Protein AF-A0A7S0LPJ8-F1 (afdb_monomer_lite)

Organism: NCBI:txid221442

Foldseek 3Di:
DDDDDDDDDDDDDDDDDDDDDDDDDDDDDDDDDDDPDDDPPDPPPDPDDPDDDEEQFLLCCCVPVVPQDFDFGFHQAPNDTDTFTWQHDGSDTWGKDKFAQWDKDFFLPDDTPFPPLKDFAFAADQSSLVSVCVVVPQQSLWGQKFFQAAWQQCWQPFWCWCVTPRNVNGMWGCLVVNVGDRDGGHAFQGGDNDPVGRAGGRTTWGFAPPHGADLGGGDIYRNYSPDIDRIGMMTSNHDDDDDDDDDDDDDDDDDDDDPDDDDDDDDDDDDDDDDDDDDDDDDDDDDDDDDDPQADPLQPQPQFQVSADLDGQKTKHFQCQNQQQFLQSRLVVVQFGWPFWAAARNSDSHGPGTDDRNHGDPDRIIMTHTGHDD

Sequence (374 aa):
EQLFSEDALYAPPSPPPAPAVPPPPAPPTMPAPPPPLAPPPRPPAAPPPPFAPHRASCTEWCLRDGVCSDSTLPVLIEGSVREALCVFDGWRGVDTVLVVEGATTYHHNDLNSCPPGTDIYVPRSQALLEATLMHYGAVATFVGIHGVGSGCGGCTQQAMNSESPEQSAQWTSVGPKTNQPAKPWFMRAVPYNQPSGNYEAGCWLSGNWGGEPDVYGLRFDDNECTRGFSSYVCSSNRWDPAPPSPPPPPPPPPLPPPPSPPPLSPPPPSPPPPPPPPPAPPLRPPSLPPSFPVVCDESQWPDKDHGLVCGECKVLVNRFDSKYRSCSGYCQVVGRSCTGAWEERGDTCSIAYEMGCEQTLSSSDAICECALPE

Secondary structure (DSSP, 8-state):
-----------PPPPPPPPPPPPPPPPP-PPPPPPPPPPPPPPPPPPPPSS-S-BSSHHHHHHHH---SSEEEEEEETTEEEEEEEEEETTEEEEEEEE-S---BSBTTS---PPTT-EE----SHHHHHHHHHHHGGGGG--SEEESSSS-TTGGGS-SBTTSHHHHHHEEESGGGGT--S---BSBSS--S---S-PPTTBPPBSBTTSS-BTTB-B-B--GGG--BS-EEEE----PPPPPPPPPPPPPPPPPPPPPPPPPPPPPPPPPPPPPPPPPPPPPPPPPPP-------GGG-SSEEEEEEEETTEEEEESIIIII-SHHHHHHHTT-EEEEEEEESSSSS-EEEEE-TT---SSSEEEEEEE---

Structure (mmCIF, N/CA/C/O backbone):
data_AF-A0A7S0LPJ8-F1
#
_entry.id   AF-A0A7S0LPJ8-F1
#
loop_
_atom_site.group_PDB
_atom_site.id
_atom_site.type_symbol
_atom_site.label_atom_id
_atom_site.label_alt_id
_atom_site.label_comp_id
_atom_site.label_asym_id
_atom_site.label_entity_id
_atom_site.label_seq_id
_atom_site.pdbx_PDB_ins_code
_atom_site.Cartn_x
_atom_site.Cartn_y
_atom_site.Cartn_z
_atom_site.occupancy
_atom_site.B_iso_or_equiv
_atom_site.auth_seq_id
_atom_site.auth_comp_id
_atom_site.auth_asym_id
_atom_site.auth_atom_id
_atom_site.pdbx_PDB_model_num
ATOM 1 N N . GLU A 1 1 ? -74.298 15.556 108.286 1.00 40.47 1 GLU A N 1
ATOM 2 C CA . GLU A 1 1 ? -74.349 14.578 109.394 1.00 40.47 1 GLU A CA 1
ATOM 3 C C . GLU A 1 1 ? -74.021 13.206 108.821 1.00 40.47 1 GLU A C 1
ATOM 5 O O . GLU A 1 1 ? -74.556 12.877 107.773 1.00 40.47 1 GLU A O 1
ATOM 10 N N . GLN A 1 2 ? -72.844 12.679 109.176 1.00 40.66 2 GLN A N 1
ATOM 11 C CA . GLN A 1 2 ? -72.661 11.469 110.008 1.00 40.66 2 GLN A CA 1
ATOM 12 C C . GLN A 1 2 ? -73.137 10.185 109.295 1.00 40.66 2 GLN A C 1
ATOM 14 O O . GLN A 1 2 ? -74.324 10.002 109.077 1.00 40.66 2 GLN A O 1
ATOM 19 N N . LEU A 1 3 ? -72.223 9.402 108.702 1.00 44.84 3 LEU A N 1
ATOM 20 C CA . LEU A 1 3 ? -71.545 8.241 109.323 1.00 44.84 3 LEU A CA 1
ATOM 21 C C . LEU A 1 3 ? -72.536 7.276 109.978 1.00 44.84 3 LEU A C 1
ATOM 23 O O . LEU A 1 3 ? -73.050 7.619 111.029 1.00 44.84 3 LEU A O 1
ATOM 27 N N . PHE A 1 4 ? -72.698 6.068 109.424 1.00 44.31 4 PHE A N 1
ATOM 28 C CA . PHE A 1 4 ? -72.766 4.840 110.223 1.00 44.31 4 PHE A CA 1
ATOM 29 C C . PHE A 1 4 ? -72.402 3.598 109.393 1.00 44.31 4 PHE A C 1
ATOM 31 O O . PHE A 1 4 ? -72.836 3.435 108.252 1.00 44.31 4 PHE A O 1
ATOM 38 N N . SER A 1 5 ? -71.543 2.788 110.010 1.00 43.16 5 SER A N 1
ATOM 39 C CA . SER A 1 5 ? -71.074 1.453 109.635 1.00 43.16 5 SER A CA 1
ATOM 40 C C . SER A 1 5 ? -72.083 0.355 110.005 1.00 43.16 5 SER A C 1
ATOM 42 O O . SER A 1 5 ? -73.063 0.623 110.693 1.00 43.16 5 SER A O 1
ATOM 44 N N . GLU A 1 6 ? -71.698 -0.873 109.632 1.00 48.56 6 GLU A N 1
ATOM 45 C CA . GLU A 1 6 ? -72.052 -2.206 110.166 1.00 48.56 6 GLU A CA 1
ATOM 46 C C . GLU A 1 6 ? -72.970 -3.041 109.254 1.00 48.56 6 GLU A C 1
ATOM 48 O O . GLU A 1 6 ? -74.099 -2.668 108.964 1.00 48.56 6 GLU A O 1
ATOM 53 N N . ASP A 1 7 ? -72.435 -4.026 108.522 1.00 46.34 7 ASP A N 1
ATOM 54 C CA . ASP A 1 7 ? -71.946 -5.371 108.917 1.00 46.34 7 ASP A CA 1
ATOM 55 C C . ASP A 1 7 ? -73.102 -6.374 109.078 1.00 46.34 7 ASP A C 1
ATOM 57 O O . ASP A 1 7 ? -73.858 -6.310 110.042 1.00 46.34 7 ASP A O 1
ATOM 61 N N . ALA A 1 8 ? -73.251 -7.283 108.102 1.00 47.41 8 ALA A N 1
ATOM 62 C CA . ALA A 1 8 ? -73.893 -8.591 108.276 1.00 47.41 8 ALA A CA 1
ATOM 63 C C . ALA A 1 8 ? -73.754 -9.461 107.010 1.00 47.41 8 ALA A C 1
ATOM 65 O O . ALA A 1 8 ? -74.470 -9.298 106.022 1.00 47.41 8 ALA A O 1
ATOM 66 N N . LEU A 1 9 ? -72.814 -10.406 107.082 1.00 51.97 9 LEU A N 1
ATOM 67 C CA . LEU A 1 9 ? -72.927 -11.812 106.669 1.00 51.97 9 LEU A CA 1
ATOM 68 C C . LEU A 1 9 ? -74.120 -12.199 105.772 1.00 51.97 9 LEU A C 1
ATOM 70 O O . LEU A 1 9 ? -75.238 -12.349 106.256 1.00 51.97 9 LEU A O 1
ATOM 74 N N . TYR A 1 10 ? -73.838 -12.562 104.519 1.00 43.56 10 TYR A N 1
ATOM 75 C CA . TYR A 1 10 ? -74.554 -13.632 103.816 1.00 43.56 10 TYR A CA 1
ATOM 76 C C . TYR A 1 10 ? -73.690 -14.124 102.647 1.00 43.56 10 TYR A C 1
ATOM 78 O O . TYR A 1 10 ? -73.351 -13.349 101.757 1.00 43.56 10 TYR A O 1
ATOM 86 N N . ALA A 1 11 ? -73.320 -15.406 102.647 1.00 54.31 11 ALA A N 1
ATOM 87 C CA . ALA A 1 11 ? -72.706 -16.073 101.501 1.00 54.31 11 ALA A CA 1
ATOM 88 C C . ALA A 1 11 ? -73.781 -16.910 100.781 1.00 54.31 11 ALA A C 1
ATOM 90 O O . ALA A 1 11 ? -74.196 -17.938 101.319 1.00 54.31 11 ALA A O 1
ATOM 91 N N . PRO A 1 12 ? -74.262 -16.481 99.600 1.00 55.59 12 PRO A N 1
ATOM 92 C CA . PRO A 1 12 ? -75.109 -17.288 98.728 1.00 55.59 12 PRO A CA 1
ATOM 93 C C . PRO A 1 12 ? -74.298 -17.950 97.583 1.00 55.59 12 PRO A C 1
ATOM 95 O O . PRO A 1 12 ? -73.117 -17.655 97.397 1.00 55.59 12 PRO A O 1
ATOM 98 N N . PRO A 1 13 ? -74.901 -18.917 96.868 1.00 58.38 13 PRO A N 1
ATOM 99 C CA . PRO A 1 13 ? -74.248 -20.132 96.379 1.00 58.38 13 PRO A CA 1
ATOM 100 C C . PRO A 1 13 ? -73.494 -19.975 95.051 1.00 58.38 13 PRO A C 1
ATOM 102 O O . PRO A 1 13 ? -73.672 -19.005 94.317 1.00 58.38 13 PRO A O 1
ATOM 105 N N . SER A 1 14 ? -72.659 -20.975 94.744 1.00 59.72 14 SER A N 1
ATOM 106 C CA . SER A 1 14 ? -71.888 -21.091 93.501 1.00 59.72 14 SER A CA 1
ATOM 107 C C . SER A 1 14 ? -72.750 -20.853 92.249 1.00 59.72 14 SER A C 1
ATOM 109 O O . SER A 1 14 ? -73.833 -21.435 92.142 1.00 59.72 14 SER A O 1
ATOM 111 N N . PRO A 1 15 ? -72.282 -20.037 91.286 1.00 64.50 15 PRO A N 1
ATOM 112 C CA . PRO A 1 15 ? -73.046 -19.732 90.085 1.00 64.50 15 PRO A CA 1
ATOM 113 C C . PRO A 1 15 ? -73.109 -20.933 89.118 1.00 64.50 15 PRO A C 1
ATOM 115 O O . PRO A 1 15 ? -72.171 -21.734 89.063 1.00 64.50 15 PRO A O 1
ATOM 118 N N . PRO A 1 16 ? -74.198 -21.062 88.337 1.00 67.38 16 PRO A N 1
ATOM 119 C CA . PRO A 1 16 ? -74.340 -22.081 87.297 1.00 67.38 16 PRO A CA 1
ATOM 120 C C . PRO A 1 16 ? -73.353 -21.848 86.134 1.00 67.38 16 PRO A C 1
ATOM 122 O O . PRO A 1 16 ? -72.836 -20.737 85.980 1.00 67.38 16 PRO A O 1
ATOM 125 N N . PRO A 1 17 ? -73.077 -22.872 85.302 1.00 61.62 17 PRO A N 1
ATOM 126 C CA . PRO A 1 17 ? -72.105 -22.767 84.218 1.00 61.62 17 PRO A CA 1
ATOM 127 C C . PRO A 1 17 ? -72.496 -21.673 83.216 1.00 61.62 17 PRO A C 1
ATOM 129 O O . PRO A 1 17 ? -73.661 -21.539 82.838 1.00 61.62 17 PRO A O 1
ATOM 132 N N . ALA A 1 18 ? -71.498 -20.889 82.801 1.00 59.50 18 ALA A N 1
ATOM 133 C CA . ALA A 1 18 ? -71.658 -19.768 81.885 1.00 59.50 18 ALA A CA 1
ATOM 134 C C . ALA A 1 18 ? -72.218 -20.213 80.515 1.00 59.50 18 ALA A C 1
ATOM 136 O O . ALA A 1 18 ? -71.862 -21.290 80.027 1.00 59.50 18 ALA A O 1
ATOM 137 N N . PRO A 1 19 ? -73.063 -19.392 79.866 1.00 62.75 19 PRO A N 1
ATOM 138 C CA . PRO A 1 19 ? -73.561 -19.676 78.527 1.00 62.75 19 PRO A CA 1
ATOM 139 C C . PRO A 1 19 ? -72.422 -19.615 77.500 1.00 62.75 19 PRO A C 1
ATOM 141 O O . PRO A 1 19 ? -71.528 -18.772 77.589 1.00 62.75 19 PRO A O 1
ATOM 144 N N . ALA A 1 20 ? -72.468 -20.510 76.510 1.00 63.22 20 ALA A N 1
ATOM 145 C CA . ALA A 1 20 ? -71.522 -20.539 75.402 1.00 63.22 20 ALA A CA 1
ATOM 146 C C . ALA A 1 20 ? -71.541 -19.201 74.643 1.00 63.22 20 ALA A C 1
ATOM 148 O O . ALA A 1 20 ? -72.565 -18.797 74.091 1.00 63.22 20 ALA A O 1
ATOM 149 N N . VAL A 1 21 ? -70.397 -18.518 74.629 1.00 63.91 21 VAL A N 1
ATOM 150 C CA . VAL A 1 21 ? -70.185 -17.279 73.875 1.00 63.91 21 VAL A CA 1
ATOM 151 C C . VAL A 1 21 ? -70.104 -17.634 72.382 1.00 63.91 21 VAL A C 1
ATOM 153 O O . VAL A 1 21 ? -69.260 -18.457 72.017 1.00 63.91 21 VAL A O 1
ATOM 156 N N . PRO A 1 22 ? -70.951 -17.067 71.503 1.00 68.38 22 PRO A N 1
ATOM 157 C CA . PRO A 1 22 ? -70.800 -17.249 70.063 1.00 68.38 22 PRO A CA 1
ATOM 158 C C . PRO A 1 22 ? -69.502 -16.578 69.579 1.00 68.38 22 PRO A C 1
ATOM 160 O O . PRO A 1 22 ? -69.095 -15.558 70.143 1.00 68.38 22 PRO A O 1
ATOM 163 N N . PRO A 1 23 ? -68.831 -17.127 68.550 1.00 69.94 23 PRO A N 1
ATOM 164 C CA . PRO A 1 23 ? -67.572 -16.575 68.067 1.00 69.94 23 PRO A CA 1
ATOM 165 C C . PRO A 1 23 ? -67.753 -15.132 67.565 1.00 69.94 23 PRO A C 1
ATOM 167 O O . PRO A 1 23 ? -68.828 -14.783 67.066 1.00 69.94 23 PRO A O 1
ATOM 170 N N . PRO A 1 24 ? -66.715 -14.286 67.689 1.00 69.00 24 PRO A N 1
ATOM 171 C CA . PRO A 1 24 ? -66.790 -12.895 67.266 1.00 69.00 24 PRO A CA 1
ATOM 172 C C . PRO A 1 24 ? -67.039 -12.787 65.751 1.00 69.00 24 PRO A C 1
ATOM 174 O O . PRO A 1 24 ? -66.594 -13.652 64.990 1.00 69.00 24 PRO A O 1
ATOM 177 N N . PRO A 1 25 ? -67.732 -11.728 65.293 1.00 67.62 25 PRO A N 1
ATOM 178 C CA . PRO A 1 25 ? -67.954 -11.498 63.873 1.00 67.62 25 PRO A CA 1
ATOM 179 C C . PRO A 1 25 ? -66.621 -11.296 63.146 1.00 67.62 25 PRO A C 1
ATOM 181 O O . PRO A 1 25 ? -65.706 -10.647 63.659 1.00 67.62 25 PRO A O 1
ATOM 184 N N . ALA A 1 26 ? -66.523 -11.862 61.941 1.00 68.88 26 ALA A N 1
ATOM 185 C CA . ALA A 1 26 ? -65.352 -11.722 61.087 1.00 68.88 26 ALA A CA 1
ATOM 186 C C . ALA A 1 26 ? -65.053 -10.233 60.812 1.00 68.88 26 ALA A C 1
ATOM 188 O O . ALA A 1 26 ? -65.989 -9.453 60.605 1.00 68.88 26 ALA A O 1
ATOM 189 N N . PRO A 1 27 ? -63.771 -9.824 60.807 1.00 68.75 27 PRO A N 1
ATOM 190 C CA . PRO A 1 27 ? -63.403 -8.441 60.540 1.00 68.75 27 PRO A CA 1
ATOM 191 C C . PRO A 1 27 ? -63.819 -8.035 59.116 1.00 68.75 27 PRO A C 1
ATOM 193 O O . PRO A 1 27 ? -63.826 -8.879 58.214 1.00 68.75 27 PRO A O 1
ATOM 196 N N . PRO A 1 28 ? -64.149 -6.751 58.888 1.00 66.88 28 PRO A N 1
ATOM 197 C CA . PRO A 1 28 ? -64.504 -6.267 57.564 1.00 66.88 28 PRO A CA 1
ATOM 198 C C . PRO A 1 28 ? -63.322 -6.447 56.607 1.00 66.88 28 PRO A C 1
ATOM 200 O O . PRO A 1 28 ? -62.195 -6.034 56.886 1.00 66.88 28 PRO A O 1
ATOM 203 N N . THR A 1 29 ? -63.590 -7.070 55.464 1.00 68.12 29 THR A N 1
ATOM 204 C CA . THR A 1 29 ? -62.649 -7.207 54.356 1.00 68.12 29 THR A CA 1
ATOM 205 C C . THR A 1 29 ? -62.302 -5.817 53.831 1.00 68.12 29 THR A C 1
ATOM 207 O O . THR A 1 29 ? -63.149 -5.131 53.259 1.00 68.12 29 THR A O 1
ATOM 210 N N . MET A 1 30 ? -61.060 -5.374 54.043 1.00 66.44 30 MET A N 1
ATOM 211 C CA . MET A 1 30 ? -60.584 -4.129 53.442 1.00 66.44 30 MET A CA 1
ATOM 212 C C . MET A 1 30 ? -60.528 -4.284 51.914 1.00 66.44 30 MET A C 1
ATOM 214 O O . MET A 1 30 ? -60.064 -5.322 51.432 1.00 66.44 30 MET A O 1
ATOM 218 N N . PRO A 1 31 ? -60.984 -3.285 51.136 1.00 70.25 31 PRO A N 1
ATOM 219 C CA . PRO A 1 31 ? -60.847 -3.316 49.689 1.00 70.25 31 PRO A CA 1
ATOM 220 C C . PRO A 1 31 ? -59.363 -3.327 49.309 1.00 70.25 31 PRO A C 1
ATOM 222 O O . PRO A 1 31 ? -58.550 -2.609 49.896 1.00 70.25 31 PRO A O 1
ATOM 225 N N . ALA A 1 32 ? -59.015 -4.173 48.339 1.00 73.00 32 ALA A N 1
ATOM 226 C CA . ALA A 1 32 ? -57.654 -4.293 47.836 1.00 73.00 32 ALA A CA 1
ATOM 227 C C . ALA A 1 32 ? -57.137 -2.929 47.332 1.00 73.00 32 ALA A C 1
ATOM 229 O O . ALA A 1 32 ? -57.903 -2.183 46.711 1.00 73.00 32 ALA A O 1
ATOM 230 N N . PRO A 1 33 ? -55.857 -2.588 47.578 1.00 70.62 33 PRO A N 1
ATOM 231 C CA . PRO A 1 33 ? -55.273 -1.362 47.054 1.00 70.62 33 PRO A CA 1
ATOM 232 C C . PRO A 1 33 ? -55.333 -1.371 45.517 1.00 70.62 33 PRO A C 1
ATOM 234 O O . PRO A 1 33 ? -55.157 -2.431 44.907 1.00 70.62 33 PRO A O 1
ATOM 237 N N . PRO A 1 34 ? -55.586 -0.216 44.874 1.00 73.44 34 PRO A N 1
ATOM 238 C CA . PRO A 1 34 ? -55.600 -0.139 43.422 1.00 73.44 34 PRO A CA 1
ATOM 239 C C . PRO A 1 34 ? -54.226 -0.540 42.861 1.00 73.44 34 PRO A C 1
ATOM 241 O O . PRO A 1 34 ? -53.201 -0.275 43.500 1.00 73.44 34 PRO A O 1
ATOM 244 N N . PRO A 1 35 ? -54.183 -1.180 41.679 1.00 74.56 35 PRO A N 1
ATOM 245 C CA . PRO A 1 35 ? -52.927 -1.558 41.051 1.00 74.56 35 PRO A CA 1
ATOM 246 C C . PRO A 1 35 ? -52.046 -0.315 40.843 1.00 74.56 35 PRO A C 1
ATOM 248 O O . PRO A 1 35 ? -52.575 0.767 40.563 1.00 74.56 35 PRO A O 1
ATOM 251 N N . PRO A 1 36 ? -50.713 -0.440 40.981 1.00 72.25 36 PRO A N 1
ATOM 252 C CA . PRO A 1 36 ? -49.808 0.672 40.738 1.00 72.25 36 PRO A CA 1
ATOM 253 C C . PRO A 1 36 ? -50.027 1.205 39.320 1.00 72.25 36 PRO A C 1
ATOM 255 O O . PRO A 1 36 ? -50.118 0.433 38.363 1.00 72.25 36 PRO A O 1
ATOM 258 N N . LEU A 1 37 ? -50.143 2.531 39.203 1.00 72.19 37 LEU A N 1
ATOM 259 C CA . LEU A 1 37 ? -50.248 3.220 37.919 1.00 72.19 37 LEU A CA 1
ATOM 260 C C . LEU A 1 37 ? -49.112 2.748 37.008 1.00 72.19 37 LEU A C 1
ATOM 262 O O . LEU A 1 37 ? -47.948 2.739 37.417 1.00 72.19 37 LEU A O 1
ATOM 266 N N . ALA A 1 38 ? -49.466 2.336 35.789 1.00 75.75 38 ALA A N 1
ATOM 267 C CA . ALA A 1 38 ? -48.494 1.921 34.792 1.00 75.75 38 ALA A CA 1
ATOM 268 C C . ALA A 1 38 ? -47.433 3.025 34.620 1.00 75.75 38 ALA A C 1
ATOM 270 O O . ALA A 1 38 ? -47.796 4.208 34.580 1.00 75.75 38 ALA A O 1
ATOM 271 N N . PRO A 1 39 ? -46.136 2.673 34.532 1.00 73.81 39 PRO A N 1
ATOM 272 C CA . PRO A 1 39 ? -45.101 3.660 34.272 1.00 73.81 39 PRO A CA 1
ATOM 273 C C . PRO A 1 39 ? -45.436 4.409 32.975 1.00 73.81 39 PRO A C 1
ATOM 275 O O . PRO A 1 39 ? -45.966 3.794 32.041 1.00 73.81 39 PRO A O 1
ATOM 278 N N . PRO A 1 40 ? -45.159 5.724 32.902 1.00 75.88 40 PRO A N 1
ATOM 279 C CA . PRO A 1 40 ? -45.420 6.488 31.693 1.00 75.88 40 PRO A CA 1
ATOM 280 C C . PRO A 1 40 ? -44.736 5.804 30.502 1.00 75.88 40 PRO A C 1
ATOM 282 O O . PRO A 1 40 ? -43.633 5.264 30.667 1.00 75.88 40 PRO A O 1
ATOM 285 N N . PRO A 1 41 ? -45.371 5.793 29.314 1.00 72.06 41 PRO A N 1
ATOM 286 C CA . PRO A 1 41 ? -44.749 5.238 28.125 1.00 72.06 41 PRO A CA 1
ATOM 287 C C . PRO A 1 41 ? -43.378 5.883 27.960 1.00 72.06 41 PRO A C 1
ATOM 289 O O . PRO A 1 41 ? -43.236 7.107 28.038 1.00 72.06 41 PRO A O 1
ATOM 292 N N . ARG A 1 42 ? -42.356 5.037 27.795 1.00 71.62 42 ARG A N 1
ATOM 293 C CA . ARG A 1 42 ? -40.993 5.489 27.527 1.00 71.62 42 ARG A CA 1
ATOM 294 C C . ARG A 1 42 ? -41.073 6.482 26.357 1.00 71.62 42 ARG A C 1
ATOM 296 O O . ARG A 1 42 ? -41.766 6.162 25.386 1.00 71.62 42 ARG A O 1
ATOM 303 N N . PRO A 1 43 ? -40.429 7.662 26.440 1.00 73.62 43 PRO A N 1
ATOM 304 C CA . PRO A 1 43 ? -40.371 8.578 25.310 1.00 73.62 43 PRO A CA 1
ATOM 305 C C . PRO A 1 43 ? -39.975 7.793 24.055 1.00 73.62 43 PRO A C 1
ATOM 307 O O . PRO A 1 43 ? -39.141 6.884 24.180 1.00 73.62 43 PRO A O 1
ATOM 310 N N . PRO A 1 44 ? -40.565 8.082 22.880 1.00 70.50 44 PRO A N 1
ATOM 311 C CA . PRO A 1 44 ? -40.116 7.460 21.644 1.00 70.50 44 PRO A CA 1
ATOM 312 C C . PRO A 1 44 ? -38.599 7.608 21.578 1.00 70.50 44 PRO A C 1
ATOM 314 O O . PRO A 1 44 ? -38.072 8.683 21.883 1.00 70.50 44 PRO A O 1
ATOM 317 N N . ALA A 1 45 ? -37.910 6.504 21.277 1.00 64.12 45 ALA A N 1
ATOM 318 C CA . ALA A 1 45 ? -36.467 6.526 21.107 1.00 64.12 45 ALA A CA 1
ATOM 319 C C . ALA A 1 45 ? -36.129 7.711 20.200 1.00 64.12 45 ALA A C 1
ATOM 321 O O . ALA A 1 45 ? -36.796 7.908 19.178 1.00 64.12 45 ALA A O 1
ATOM 322 N N . ALA A 1 46 ? -35.156 8.528 20.616 1.00 62.53 46 ALA A N 1
ATOM 323 C CA . ALA A 1 46 ? -34.659 9.595 19.766 1.00 62.53 46 ALA A CA 1
ATOM 324 C C . ALA A 1 46 ? -34.389 8.994 18.376 1.00 62.53 46 ALA A C 1
ATOM 326 O O . ALA A 1 46 ? -33.890 7.861 18.316 1.00 62.53 46 ALA A O 1
ATOM 327 N N . PRO A 1 47 ? -34.763 9.681 17.280 1.00 60.44 47 PRO A N 1
ATOM 328 C CA . PRO A 1 47 ? -34.447 9.188 15.948 1.00 60.44 47 PRO A CA 1
ATOM 329 C C . PRO A 1 47 ? -32.958 8.823 15.920 1.00 60.44 47 PRO A C 1
ATOM 331 O O . PRO A 1 47 ? -32.162 9.552 16.530 1.00 60.44 47 PRO A O 1
ATOM 334 N N . PRO A 1 48 ? -32.577 7.689 15.297 1.00 57.97 48 PRO A N 1
ATOM 335 C CA . PRO A 1 48 ? -31.170 7.345 15.166 1.00 57.97 48 PRO A CA 1
ATOM 336 C C . PRO A 1 48 ? -30.435 8.576 14.625 1.00 57.97 48 PRO A C 1
ATOM 338 O O . PRO A 1 48 ? -31.022 9.313 13.820 1.00 57.97 48 PRO A O 1
ATOM 341 N N . PRO A 1 49 ? -29.208 8.856 15.106 1.00 58.53 49 PRO A N 1
ATOM 342 C CA . PRO A 1 49 ? -28.440 9.980 14.594 1.00 58.53 49 PRO A CA 1
ATOM 343 C C . PRO A 1 49 ? -28.494 9.945 13.061 1.00 58.53 49 PRO A C 1
ATOM 345 O O . PRO A 1 49 ? -28.479 8.856 12.485 1.00 58.53 49 PRO A O 1
ATOM 348 N N . PRO A 1 50 ? -28.587 11.101 12.383 1.00 63.09 50 PRO A N 1
ATOM 349 C CA . PRO A 1 50 ? -28.804 11.147 10.934 1.00 63.09 50 PRO A CA 1
ATOM 350 C C . PRO A 1 50 ? -27.694 10.454 10.123 1.00 63.09 50 PRO A C 1
ATOM 352 O O . PRO A 1 50 ? -27.838 10.278 8.918 1.00 63.09 50 PRO A O 1
ATOM 355 N N . PHE A 1 51 ? -26.609 10.042 10.783 1.00 58.56 51 PHE A N 1
ATOM 356 C CA . PHE A 1 51 ? -25.493 9.310 10.215 1.00 58.56 51 PHE A CA 1
ATOM 357 C C . PHE A 1 51 ? -25.389 7.931 10.870 1.00 58.56 51 PHE A C 1
ATOM 359 O O . PHE A 1 51 ? -25.440 7.812 12.098 1.00 58.56 51 PHE A O 1
ATOM 366 N N . ALA A 1 52 ? -25.193 6.900 10.044 1.00 66.06 52 ALA A N 1
ATOM 367 C CA . ALA A 1 52 ? -24.735 5.590 10.495 1.00 66.06 52 ALA A CA 1
ATOM 368 C C . ALA A 1 52 ? -23.489 5.741 11.401 1.00 66.06 52 ALA A C 1
ATOM 370 O O . ALA A 1 52 ? -22.745 6.726 11.256 1.00 66.06 52 ALA A O 1
ATOM 371 N N . PRO A 1 53 ? -23.255 4.816 12.355 1.00 84.69 53 PRO A N 1
ATOM 372 C CA . PRO A 1 53 ? -22.030 4.836 13.148 1.00 84.69 53 PRO A CA 1
ATOM 373 C C . PRO A 1 53 ? -20.834 4.846 12.194 1.00 84.69 53 PRO A C 1
ATOM 375 O O . PRO A 1 53 ? -20.712 3.952 11.371 1.00 84.69 53 PRO A O 1
ATOM 378 N N . HIS A 1 54 ? -19.999 5.879 12.285 1.00 91.56 54 HIS A N 1
ATOM 379 C CA . HIS A 1 54 ? -18.834 6.092 11.428 1.00 91.56 54 HIS A CA 1
ATOM 380 C C . HIS A 1 54 ? -17.606 6.410 12.280 1.00 91.56 54 HIS A C 1
ATOM 382 O O . HIS A 1 54 ? -17.711 6.706 13.480 1.00 91.56 54 HIS A O 1
ATOM 388 N N . ARG A 1 55 ? -16.432 6.365 11.653 1.00 94.00 55 ARG A N 1
ATOM 389 C CA . ARG A 1 55 ? -15.158 6.775 12.255 1.00 94.00 55 ARG A CA 1
ATOM 390 C C . ARG A 1 55 ? -14.413 7.742 11.356 1.00 94.00 55 ARG A C 1
ATOM 392 O O . ARG A 1 55 ? -14.744 7.887 10.180 1.00 94.00 55 ARG A O 1
ATOM 399 N N . ALA A 1 56 ? -13.411 8.415 11.912 1.00 92.75 56 ALA A N 1
ATOM 400 C CA . ALA A 1 56 ? -12.597 9.344 11.143 1.00 92.75 56 ALA A CA 1
ATOM 401 C C . ALA A 1 56 ? -11.646 8.627 10.168 1.00 92.75 56 ALA A C 1
ATOM 403 O O . ALA A 1 56 ? -11.181 9.243 9.212 1.00 92.75 56 ALA A O 1
ATOM 404 N N . SER A 1 57 ? -11.335 7.350 10.409 1.00 95.12 57 SER A N 1
ATOM 405 C CA . SER A 1 57 ? -10.500 6.519 9.539 1.00 95.12 57 SER A CA 1
ATOM 406 C C . SER A 1 57 ? -10.785 5.030 9.729 1.00 95.12 57 SER A C 1
ATOM 408 O O . SER A 1 57 ? -11.386 4.621 10.725 1.00 95.12 57 SER A O 1
ATOM 410 N N . CYS A 1 58 ? -10.306 4.210 8.795 1.00 96.44 58 CYS A N 1
ATOM 411 C CA . CYS A 1 58 ? -10.268 2.756 8.948 1.00 96.44 58 CYS A CA 1
ATOM 412 C C . CYS A 1 58 ? -9.446 2.331 10.174 1.00 96.44 58 CYS A C 1
ATOM 414 O O . CYS A 1 58 ? -9.858 1.468 10.941 1.00 96.44 58 CYS A O 1
ATOM 416 N N . THR A 1 59 ? -8.320 2.997 10.434 1.00 95.62 59 THR A N 1
ATOM 417 C CA . THR A 1 59 ? -7.535 2.780 11.657 1.00 95.62 59 THR A CA 1
ATOM 418 C C . THR A 1 59 ? -8.355 3.018 12.928 1.00 95.62 59 THR A C 1
ATOM 420 O O . THR A 1 59 ? -8.254 2.248 13.881 1.00 95.62 59 THR A O 1
ATOM 423 N N . GLU A 1 60 ? -9.192 4.058 12.972 1.00 95.25 60 GLU A N 1
ATOM 424 C CA . GLU A 1 60 ? -10.051 4.292 14.136 1.00 95.25 60 GLU A CA 1
ATOM 425 C C . GLU A 1 60 ? -11.085 3.183 14.343 1.00 95.25 60 GLU A C 1
ATOM 427 O O . GLU A 1 60 ? -11.365 2.853 15.493 1.00 95.25 60 GLU A O 1
ATOM 432 N N . TRP A 1 61 ? -11.611 2.584 13.272 1.00 95.62 61 TRP A N 1
ATOM 433 C CA . TRP A 1 61 ? -12.471 1.402 13.379 1.00 95.62 61 TRP A CA 1
ATOM 434 C C . TRP A 1 61 ? -11.761 0.240 14.079 1.00 95.62 61 TRP A C 1
ATOM 436 O O . TRP A 1 61 ? -12.328 -0.373 14.984 1.00 95.62 61 TRP A O 1
ATOM 446 N N . CYS A 1 62 ? -10.494 -0.006 13.751 1.00 95.06 62 CYS A N 1
ATOM 447 C CA . CYS A 1 62 ? -9.713 -1.023 14.444 1.00 95.06 62 CYS A CA 1
ATOM 448 C C . CYS A 1 62 ? -9.437 -0.644 15.906 1.00 95.06 62 CYS A C 1
ATOM 450 O O . CYS A 1 62 ? -9.731 -1.411 16.820 1.00 95.06 62 CYS A O 1
ATOM 452 N N . LEU A 1 63 ? -8.928 0.564 16.159 1.00 93.38 63 LEU A N 1
ATOM 453 C CA . LEU A 1 63 ? -8.494 0.966 17.500 1.00 93.38 63 LEU A CA 1
ATOM 454 C C . LEU A 1 63 ? -9.646 1.208 18.489 1.00 93.38 63 LEU A C 1
ATOM 456 O O . LEU A 1 63 ? -9.440 1.095 19.699 1.00 93.38 63 LEU A O 1
ATOM 460 N N . ARG A 1 64 ? -10.833 1.604 18.014 1.00 93.31 64 ARG A N 1
ATOM 461 C CA . ARG A 1 64 ? -11.990 1.923 18.871 1.00 93.31 64 ARG A CA 1
ATOM 462 C C . ARG A 1 64 ? -12.999 0.790 18.953 1.00 93.31 64 ARG A C 1
ATOM 464 O O . ARG A 1 64 ? -13.569 0.592 20.022 1.00 93.31 64 ARG A O 1
ATOM 471 N N . ASP A 1 65 ? -13.214 0.076 17.854 1.00 93.88 65 ASP A N 1
ATOM 472 C CA . ASP A 1 65 ? -14.282 -0.921 17.732 1.00 93.88 65 ASP A CA 1
ATOM 473 C C . ASP A 1 65 ? -13.749 -2.341 17.526 1.00 93.88 65 ASP A C 1
ATOM 475 O O . ASP A 1 65 ? -14.532 -3.287 17.519 1.00 93.88 65 ASP A O 1
ATOM 479 N N . GLY A 1 66 ? -12.431 -2.513 17.384 1.00 94.38 66 GLY A N 1
ATOM 480 C CA . GLY A 1 66 ? -11.801 -3.818 17.179 1.00 94.38 66 GLY A CA 1
ATOM 481 C C . GLY A 1 66 ? -12.001 -4.389 15.775 1.00 94.38 66 GLY A C 1
ATOM 482 O O . GLY A 1 66 ? -11.710 -5.562 15.551 1.00 94.38 66 GLY A O 1
ATOM 483 N N . VAL A 1 67 ? -12.496 -3.589 14.824 1.00 95.00 67 VAL A N 1
ATOM 484 C CA . VAL A 1 67 ? -12.681 -4.017 13.432 1.00 95.00 67 VAL A CA 1
ATOM 485 C C . VAL A 1 67 ? -11.382 -3.776 12.666 1.00 95.00 67 VAL A C 1
ATOM 487 O O . VAL A 1 67 ? -11.158 -2.690 12.141 1.00 95.00 67 VAL A O 1
ATOM 490 N N . CYS A 1 68 ? -10.511 -4.784 12.658 1.00 93.88 68 CYS A N 1
ATOM 491 C CA . CYS A 1 68 ? -9.163 -4.727 12.071 1.00 93.88 68 CYS A CA 1
ATOM 492 C C . CYS A 1 68 ? -8.993 -5.660 10.860 1.00 93.88 68 CYS A C 1
ATOM 494 O O . CYS A 1 68 ? -7.875 -5.951 10.452 1.00 93.88 68 CYS A O 1
ATOM 496 N N . SER A 1 69 ? -10.096 -6.190 10.332 1.00 94.25 69 SER A N 1
ATOM 497 C CA . SER A 1 69 ? -10.109 -7.053 9.151 1.00 94.25 69 SER A CA 1
ATOM 498 C C . SER A 1 69 ? -10.735 -6.315 7.980 1.00 94.25 69 SER A C 1
ATOM 500 O O . SER A 1 69 ? -11.636 -5.489 8.173 1.00 94.25 69 SER A O 1
ATOM 502 N N . ASP A 1 70 ? -10.280 -6.650 6.777 1.00 96.00 70 ASP A N 1
ATOM 503 C CA . ASP A 1 70 ? -10.724 -5.997 5.554 1.00 96.00 70 ASP A CA 1
ATOM 504 C C . ASP A 1 70 ? -12.246 -6.019 5.427 1.00 96.00 70 ASP A C 1
ATOM 506 O O . ASP A 1 70 ? -12.887 -7.073 5.453 1.00 96.00 70 ASP A O 1
ATOM 510 N N . SER A 1 71 ? -12.841 -4.832 5.353 1.00 95.06 71 SER A N 1
ATOM 511 C CA . SER A 1 71 ? -14.294 -4.675 5.378 1.00 95.06 71 SER A CA 1
ATOM 512 C C . SER A 1 71 ? -14.723 -3.320 4.832 1.00 95.06 71 SER A C 1
ATOM 514 O O . SER A 1 71 ? -13.995 -2.331 4.911 1.00 95.06 71 SER A O 1
ATOM 516 N N . THR A 1 72 ? -15.920 -3.266 4.248 1.00 96.75 72 THR A N 1
ATOM 517 C CA . THR A 1 72 ? -16.535 -2.000 3.839 1.00 96.75 72 THR A CA 1
ATOM 518 C C . THR A 1 72 ? -17.113 -1.311 5.065 1.00 96.75 72 THR A C 1
ATOM 520 O O . THR A 1 72 ? -17.978 -1.875 5.737 1.00 96.75 72 THR A O 1
ATOM 523 N N . LEU A 1 73 ? -16.605 -0.118 5.369 1.00 95.50 73 LEU A N 1
ATOM 524 C CA . LEU A 1 73 ? -16.961 0.643 6.560 1.00 95.50 73 LEU A CA 1
ATOM 525 C C . LEU A 1 73 ? -17.258 2.107 6.199 1.00 95.50 73 LEU A C 1
ATOM 527 O O . LEU A 1 73 ? -16.624 2.665 5.296 1.00 95.50 73 LEU A O 1
ATOM 531 N N . PRO A 1 74 ? -18.160 2.778 6.937 1.00 95.25 74 PRO A N 1
ATOM 532 C CA . PRO A 1 74 ? -18.388 4.206 6.779 1.00 95.25 74 PRO A CA 1
ATOM 533 C C . PRO A 1 74 ? -17.260 5.011 7.439 1.00 95.25 74 PRO A C 1
ATOM 535 O O . PRO A 1 74 ? -17.035 4.957 8.657 1.00 95.25 74 PRO A O 1
ATOM 538 N N . VAL A 1 75 ? -16.563 5.800 6.623 1.00 95.38 75 VAL A N 1
ATOM 539 C CA . VAL A 1 75 ? -15.412 6.627 7.002 1.00 95.38 75 VAL A CA 1
ATOM 540 C C . VAL A 1 75 ? -15.697 8.095 6.688 1.00 95.38 75 VAL A C 1
ATOM 542 O O . VAL A 1 75 ? -16.272 8.431 5.653 1.00 95.38 75 VAL A O 1
ATOM 545 N N . LEU A 1 76 ? -15.307 8.992 7.591 1.00 93.38 76 LEU A N 1
ATOM 546 C CA . LEU A 1 76 ? -15.412 10.435 7.393 1.00 93.38 76 LEU A CA 1
ATOM 547 C C . LEU A 1 76 ? -14.232 10.952 6.555 1.00 93.38 76 LEU A C 1
ATOM 549 O O . LEU A 1 76 ? -13.120 11.088 7.061 1.00 93.38 76 LEU A O 1
ATOM 553 N N . ILE A 1 77 ? -14.494 11.297 5.295 1.00 93.06 77 ILE A N 1
ATOM 554 C CA . ILE A 1 77 ? -13.510 11.823 4.340 1.00 93.06 77 ILE A CA 1
ATOM 555 C C . ILE A 1 77 ? -13.929 13.241 3.943 1.00 93.06 77 ILE A C 1
ATOM 557 O O . ILE A 1 77 ? -15.018 13.444 3.404 1.00 93.06 77 ILE A O 1
ATOM 561 N N . GLU A 1 78 ? -13.080 14.229 4.245 1.00 88.06 78 GLU A N 1
ATOM 562 C CA . GLU A 1 78 ? -13.316 15.657 3.955 1.00 88.06 78 GLU A CA 1
ATOM 563 C C . GLU A 1 78 ? -14.710 16.152 4.408 1.00 88.06 78 GLU A C 1
ATOM 565 O O . GLU A 1 78 ? -15.445 16.823 3.689 1.00 88.06 78 GLU A O 1
ATOM 570 N N . GLY A 1 79 ? -15.116 15.771 5.624 1.00 84.50 79 GLY A N 1
ATOM 571 C CA . GLY A 1 79 ? -16.392 16.194 6.216 1.00 84.50 79 GLY A CA 1
ATOM 572 C C . GLY A 1 79 ? -17.630 15.450 5.705 1.00 84.50 79 GLY A C 1
ATOM 573 O O . GLY A 1 79 ? -18.733 15.749 6.157 1.00 84.50 79 GLY A O 1
ATOM 574 N N . SER A 1 80 ? -17.468 14.466 4.816 1.00 88.75 80 SER A N 1
ATOM 575 C CA . SER A 1 80 ? -18.555 13.611 4.327 1.00 88.75 80 SER A CA 1
ATOM 576 C C . SER A 1 80 ? -18.332 12.155 4.726 1.00 88.75 80 SER A C 1
ATOM 578 O O . SER A 1 80 ? -17.240 11.620 4.553 1.00 88.75 80 SER A O 1
ATOM 580 N N . VAL A 1 81 ? -19.367 11.498 5.251 1.00 92.19 81 VAL A N 1
ATOM 581 C CA . VAL A 1 81 ? -19.320 10.054 5.525 1.00 92.19 81 VAL A CA 1
ATOM 582 C C . VAL A 1 81 ? -19.476 9.302 4.205 1.00 92.19 81 VAL A C 1
ATOM 584 O O . VAL A 1 81 ? -20.430 9.544 3.465 1.00 92.19 81 VAL A O 1
ATOM 587 N N . ARG A 1 82 ? -18.534 8.408 3.907 1.00 90.94 82 ARG A N 1
ATOM 588 C CA . ARG A 1 82 ? -18.504 7.589 2.692 1.00 90.94 82 ARG A CA 1
ATOM 589 C C . ARG A 1 82 ? -18.272 6.130 3.060 1.00 90.94 82 ARG A C 1
ATOM 591 O O . ARG A 1 82 ? -17.490 5.848 3.960 1.00 90.94 82 ARG A O 1
ATOM 598 N N . GLU A 1 83 ? -18.918 5.222 2.341 1.00 93.81 83 GLU A N 1
ATOM 599 C CA . GLU A 1 83 ? -18.570 3.801 2.383 1.00 93.81 83 GLU A CA 1
ATOM 600 C C . GLU A 1 83 ? -17.262 3.601 1.613 1.00 93.81 83 GLU A C 1
ATOM 602 O O . GLU A 1 83 ? -17.173 3.962 0.436 1.00 93.81 83 GLU A O 1
ATOM 607 N N . ALA A 1 84 ? -16.251 3.052 2.278 1.00 96.19 84 ALA A N 1
ATOM 608 C CA . ALA A 1 84 ? -14.970 2.711 1.673 1.00 96.19 84 ALA A CA 1
ATOM 609 C C . ALA A 1 84 ? -14.564 1.300 2.096 1.00 96.19 84 ALA A C 1
ATOM 611 O O . ALA A 1 84 ? -14.896 0.858 3.198 1.00 96.19 84 ALA A O 1
ATOM 612 N N . LEU A 1 85 ? -13.842 0.586 1.231 1.00 97.75 85 LEU A N 1
ATOM 613 C CA . LEU A 1 85 ? -13.202 -0.657 1.643 1.00 97.75 85 LEU A CA 1
ATOM 614 C C . LEU A 1 85 ? -11.983 -0.296 2.490 1.00 97.75 85 LEU A C 1
ATOM 616 O O . LEU A 1 85 ? -11.046 0.335 2.006 1.00 97.75 85 LEU A O 1
ATOM 620 N N . CYS A 1 86 ? -12.008 -0.675 3.757 1.00 97.81 86 CYS A N 1
ATOM 621 C CA . CYS A 1 86 ? -10.858 -0.567 4.631 1.00 97.81 86 CYS A CA 1
ATOM 622 C C . CYS A 1 86 ? -9.960 -1.779 4.419 1.00 97.81 86 CYS A C 1
ATOM 624 O O . CYS A 1 86 ? -10.399 -2.898 4.666 1.00 97.81 86 CYS A O 1
ATOM 626 N N . VAL A 1 87 ? -8.729 -1.541 3.973 1.00 97.56 87 VAL A N 1
ATOM 627 C CA . VAL A 1 87 ? -7.682 -2.560 3.824 1.00 97.56 87 VAL A CA 1
ATOM 628 C C . VAL A 1 87 ? -6.695 -2.397 4.973 1.00 97.56 87 VAL A C 1
ATOM 630 O O . VAL A 1 87 ? -6.200 -1.288 5.200 1.00 97.56 87 VAL A O 1
ATOM 633 N N . PHE A 1 88 ? -6.446 -3.467 5.724 1.00 94.38 88 PHE A N 1
ATOM 634 C CA . PHE A 1 88 ? -5.679 -3.424 6.966 1.00 94.38 88 PHE A CA 1
ATOM 635 C C . PHE A 1 88 ? -4.298 -4.073 6.855 1.00 94.38 88 PHE A C 1
ATOM 637 O O . PHE A 1 88 ? -4.110 -5.117 6.242 1.00 94.38 88 PHE A O 1
ATOM 644 N N . ASP A 1 89 ? -3.346 -3.452 7.544 1.00 91.44 89 ASP A N 1
ATOM 645 C CA . ASP A 1 89 ? -2.034 -3.987 7.889 1.00 91.44 89 ASP A CA 1
ATOM 646 C C . ASP A 1 89 ? -1.901 -3.908 9.421 1.00 91.44 89 ASP A C 1
ATOM 648 O O . ASP A 1 89 ? -1.656 -2.845 10.015 1.00 91.44 89 ASP A O 1
ATOM 652 N N . GLY A 1 90 ? -2.212 -5.024 10.085 1.00 89.56 90 GLY A N 1
ATOM 653 C CA . GLY A 1 90 ? -2.350 -5.094 11.537 1.00 89.56 90 GLY A CA 1
ATOM 654 C C . GLY A 1 90 ? -3.432 -4.146 12.065 1.00 89.56 90 GLY A C 1
ATOM 655 O O . GLY A 1 90 ? -4.618 -4.311 11.795 1.00 89.56 90 GLY A O 1
ATOM 656 N N . TRP A 1 91 ? -3.031 -3.150 12.859 1.00 91.06 91 TRP A N 1
ATOM 657 C CA . TRP A 1 91 ? -3.962 -2.173 13.443 1.00 91.06 91 TRP A CA 1
ATOM 658 C C . TRP A 1 91 ? -4.260 -0.982 12.525 1.00 91.06 91 TRP A C 1
ATOM 660 O O . TRP A 1 91 ? -5.136 -0.167 12.826 1.00 91.06 91 TRP A O 1
ATOM 670 N N . ARG A 1 92 ? -3.497 -0.833 11.439 1.00 91.44 92 ARG A N 1
ATOM 671 C CA . ARG A 1 92 ? -3.552 0.342 10.578 1.00 91.44 92 ARG A CA 1
ATOM 672 C C . ARG A 1 92 ? -4.382 0.026 9.342 1.00 91.44 92 ARG A C 1
ATOM 674 O O . ARG A 1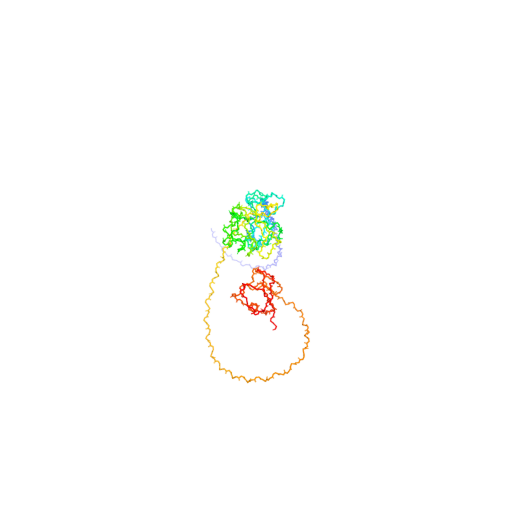 92 ? -4.084 -0.922 8.629 1.00 91.44 92 ARG A O 1
ATOM 681 N N . GLY A 1 93 ? -5.411 0.830 9.094 1.00 95.12 93 GLY A N 1
ATOM 682 C CA . GLY A 1 93 ? -6.321 0.642 7.966 1.00 95.12 93 GLY A CA 1
ATOM 683 C C . GLY A 1 93 ? -6.281 1.819 7.002 1.00 95.12 93 GLY A C 1
ATOM 684 O O . GLY A 1 93 ? -6.244 2.972 7.439 1.00 95.12 93 GLY A O 1
ATOM 685 N N . VAL A 1 94 ? -6.357 1.531 5.705 1.00 96.69 94 VAL A N 1
ATOM 686 C CA . VAL A 1 94 ? -6.441 2.527 4.632 1.00 96.69 94 VAL A CA 1
ATOM 687 C C . VAL A 1 94 ? -7.777 2.394 3.914 1.00 96.69 94 VAL A C 1
ATOM 689 O O . VAL A 1 94 ? -8.174 1.301 3.517 1.00 96.69 94 VAL A O 1
ATOM 692 N N . ASP A 1 95 ? -8.484 3.512 3.769 1.00 97.75 95 ASP A N 1
ATOM 693 C CA . ASP A 1 95 ? -9.719 3.580 2.995 1.00 97.75 95 ASP A CA 1
ATOM 694 C C . ASP A 1 95 ? -9.400 3.526 1.503 1.00 97.75 95 ASP A C 1
ATOM 696 O O . ASP A 1 95 ? -8.536 4.254 1.017 1.00 97.75 95 ASP A O 1
ATOM 700 N N . THR A 1 96 ? -10.098 2.660 0.780 1.00 98.12 96 THR A N 1
ATOM 701 C CA . THR A 1 96 ? -9.905 2.444 -0.651 1.00 98.12 96 THR A CA 1
ATOM 702 C C . THR A 1 96 ? -11.237 2.501 -1.391 1.00 98.12 96 THR A C 1
ATOM 704 O O . THR A 1 96 ? -12.272 2.010 -0.925 1.00 98.12 96 THR A O 1
ATOM 707 N N . VAL A 1 97 ? -11.220 3.157 -2.550 1.00 96.75 97 VAL A N 1
ATOM 708 C CA . VAL A 1 97 ? -12.373 3.329 -3.437 1.00 96.75 97 VAL A CA 1
ATOM 709 C C . VAL A 1 97 ? -11.929 3.050 -4.864 1.00 96.75 97 VAL A C 1
ATOM 711 O O . VAL A 1 97 ? -11.030 3.709 -5.379 1.00 96.75 97 VAL A O 1
ATOM 714 N N . LEU A 1 98 ? -12.563 2.079 -5.515 1.00 97.50 98 LEU A N 1
ATOM 715 C CA . LEU A 1 98 ? -12.261 1.735 -6.900 1.00 97.50 98 LEU A CA 1
ATOM 716 C C . LEU A 1 98 ? -12.918 2.729 -7.865 1.00 97.50 98 LEU A C 1
ATOM 718 O O . LEU A 1 98 ? -14.122 2.975 -7.794 1.00 97.50 98 LEU A O 1
ATOM 722 N N . VAL A 1 99 ? -12.132 3.229 -8.811 1.00 97.50 99 VAL A N 1
ATOM 723 C CA . VAL A 1 99 ? -12.587 3.981 -9.978 1.00 97.50 99 VAL A CA 1
ATOM 724 C C . VAL A 1 99 ? -12.297 3.148 -11.222 1.00 97.50 99 VAL A C 1
ATOM 726 O O . VAL A 1 99 ? -11.177 2.679 -11.417 1.00 97.50 99 VAL A O 1
ATOM 729 N N . VAL A 1 100 ? -13.308 2.978 -12.072 1.00 96.50 100 VAL A N 1
ATOM 730 C CA . VAL A 1 100 ? -13.218 2.279 -13.362 1.00 96.50 100 VAL A CA 1
ATOM 731 C C . VAL A 1 100 ? -13.751 3.219 -14.437 1.00 96.50 100 VAL A C 1
ATOM 733 O O . VAL A 1 100 ? -14.741 3.906 -14.194 1.00 96.50 100 VAL A O 1
ATOM 736 N N . GLU A 1 101 ? -13.091 3.270 -15.598 1.00 94.31 101 GLU A N 1
ATOM 737 C CA . GLU A 1 101 ? -13.449 4.180 -16.706 1.00 94.31 101 GLU A CA 1
ATOM 738 C C . GLU A 1 101 ? -13.521 5.668 -16.292 1.00 94.31 101 GLU A C 1
ATOM 740 O O . GLU A 1 101 ? -14.321 6.449 -16.806 1.00 94.31 101 GLU A O 1
ATOM 745 N N . GLY A 1 102 ? -12.667 6.070 -15.349 1.00 96.19 102 GLY A N 1
ATOM 746 C CA . GLY A 1 102 ? -12.508 7.456 -14.925 1.00 96.19 102 GLY A CA 1
ATOM 747 C C . GLY A 1 102 ? -11.717 8.306 -15.922 1.00 96.19 102 GLY A C 1
ATOM 748 O O . GLY A 1 102 ? -11.309 7.861 -16.997 1.00 96.19 102 GLY A O 1
ATOM 749 N N . ALA A 1 103 ? -11.460 9.554 -15.533 1.00 97.12 103 ALA A N 1
ATOM 750 C CA . ALA A 1 103 ? -10.576 10.446 -16.270 1.00 97.12 103 ALA A CA 1
ATOM 751 C C . ALA A 1 103 ? -9.176 9.827 -16.374 1.00 97.12 103 ALA A C 1
ATOM 753 O O . ALA A 1 103 ? -8.598 9.412 -15.363 1.00 97.12 103 ALA A O 1
ATOM 754 N N . THR A 1 104 ? -8.648 9.766 -17.597 1.00 97.06 104 THR A N 1
ATOM 755 C CA . THR A 1 104 ? -7.297 9.268 -17.846 1.00 97.06 104 THR A CA 1
ATOM 756 C C . THR A 1 104 ? -6.269 10.255 -17.310 1.00 97.06 104 THR A C 1
ATOM 758 O O . THR A 1 104 ? -6.293 11.429 -17.677 1.00 97.06 104 THR A O 1
ATOM 761 N N . THR A 1 105 ? -5.346 9.764 -16.489 1.00 96.12 105 THR A N 1
ATOM 762 C CA . THR A 1 105 ? -4.250 10.542 -15.902 1.00 96.12 105 THR A CA 1
ATOM 763 C C . THR A 1 105 ? -2.898 9.950 -16.304 1.00 96.12 105 THR A C 1
ATOM 765 O O . THR A 1 105 ? -2.735 8.729 -16.323 1.00 96.12 105 THR A O 1
ATOM 768 N N . TYR A 1 106 ? -1.943 10.812 -16.652 1.00 95.19 106 TYR A N 1
ATOM 769 C CA . TYR A 1 106 ? -0.572 10.471 -17.063 1.00 95.19 106 TYR A CA 1
ATOM 770 C C . TYR A 1 106 ? 0.464 11.039 -16.087 1.00 95.19 106 TYR A C 1
ATOM 772 O O . TYR A 1 106 ? 1.568 10.513 -15.943 1.00 95.19 106 TYR A O 1
ATOM 780 N N . HIS A 1 107 ? 0.087 12.118 -15.408 1.00 95.25 107 HIS A N 1
ATOM 781 C CA . HIS A 1 107 ? 0.933 12.899 -14.534 1.00 95.25 107 HIS A CA 1
ATOM 782 C C . HIS A 1 107 ? 0.189 13.244 -13.241 1.00 95.25 107 HIS A C 1
ATOM 784 O O . HIS A 1 107 ? -1.027 13.439 -13.235 1.00 95.25 107 HIS A O 1
ATOM 790 N N . HIS A 1 108 ? 0.922 13.388 -12.134 1.00 95.81 108 HIS A N 1
ATOM 791 C CA . HIS A 1 108 ? 0.325 13.594 -10.813 1.00 95.81 108 HIS A CA 1
ATOM 792 C C . HIS A 1 108 ? -0.588 14.818 -10.718 1.00 95.81 108 HIS A C 1
ATOM 794 O O . HIS A 1 108 ? -1.490 14.829 -9.890 1.00 95.81 108 HIS A O 1
ATOM 800 N N . ASN A 1 109 ? -0.370 15.851 -11.533 1.00 95.69 109 ASN A N 1
ATOM 801 C CA . ASN A 1 109 ? -1.199 17.064 -11.568 1.00 95.69 109 ASN A CA 1
ATOM 802 C C . ASN A 1 109 ? -2.372 17.015 -12.548 1.00 95.69 109 ASN A C 1
ATOM 804 O O . ASN A 1 109 ? -3.132 17.982 -12.609 1.00 95.69 109 ASN A O 1
ATOM 808 N N . ASP A 1 110 ? -2.522 15.929 -13.298 1.00 96.25 110 ASP A N 1
ATOM 809 C CA . ASP A 1 110 ? -3.696 15.759 -14.137 1.00 96.25 110 ASP A CA 1
ATOM 810 C C . ASP A 1 110 ? -4.935 15.566 -13.264 1.00 96.25 110 ASP A C 1
ATOM 812 O O . ASP A 1 110 ? -4.873 15.061 -12.140 1.00 96.25 110 ASP A O 1
ATOM 816 N N . LEU A 1 111 ? -6.087 15.947 -13.808 1.00 95.25 111 LEU A N 1
ATOM 817 C CA . LEU A 1 111 ? -7.359 15.628 -13.181 1.00 95.25 111 LEU A CA 1
ATOM 818 C C . LEU A 1 111 ? -7.547 14.109 -13.147 1.00 95.25 111 LEU A C 1
ATOM 820 O O . LEU A 1 111 ? -7.321 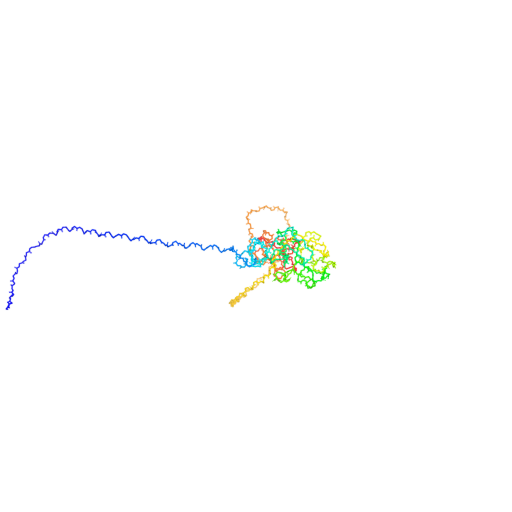13.418 -14.140 1.00 95.25 111 LEU A O 1
ATOM 824 N N . ASN A 1 112 ? -8.025 13.612 -12.014 1.00 96.88 112 ASN A N 1
ATOM 825 C CA . ASN A 1 112 ? -8.484 12.242 -11.856 1.00 96.88 112 ASN A CA 1
ATOM 826 C C . ASN A 1 112 ? -9.931 12.243 -11.338 1.00 96.88 112 ASN A C 1
ATOM 828 O O . ASN A 1 112 ? -10.496 13.280 -10.984 1.00 96.88 112 ASN A O 1
ATOM 832 N N . SER A 1 113 ? -10.560 11.075 -11.351 1.00 97.69 113 SER A N 1
ATOM 833 C CA . SER A 1 113 ? -11.937 10.869 -10.905 1.00 97.69 113 SER A CA 1
ATOM 834 C C . SER A 1 113 ? -12.020 10.423 -9.444 1.00 97.69 113 SER A C 1
ATOM 836 O O . SER A 1 113 ? -13.054 9.894 -9.033 1.00 97.69 113 SER A O 1
ATOM 838 N N . CYS A 1 114 ? -10.959 10.623 -8.654 1.00 97.56 114 CYS A N 1
ATOM 839 C CA . CYS A 1 114 ? -11.017 10.325 -7.233 1.00 97.56 114 CYS A CA 1
ATOM 840 C C . CYS A 1 114 ? -12.032 11.239 -6.528 1.00 97.56 114 CYS A C 1
ATOM 842 O O . CYS A 1 114 ? -12.121 12.433 -6.832 1.00 97.56 114 CYS A O 1
ATOM 844 N N . PRO A 1 115 ? -12.837 10.697 -5.597 1.00 95.44 115 PRO A N 1
ATOM 845 C CA . PRO A 1 115 ? -13.767 11.504 -4.822 1.00 95.44 115 PRO A CA 1
ATOM 846 C C . PRO A 1 115 ? -13.078 12.654 -4.063 1.00 95.44 115 PRO A C 1
ATOM 848 O O . PRO A 1 115 ? -11.921 12.514 -3.663 1.00 95.44 115 PRO A O 1
ATOM 851 N N . PRO A 1 116 ? -13.795 13.757 -3.769 1.00 94.81 116 PRO A N 1
ATOM 852 C CA . PRO A 1 116 ? -13.272 14.823 -2.916 1.00 94.81 116 PRO A CA 1
ATOM 853 C C . PRO A 1 116 ? -12.705 14.280 -1.598 1.00 94.81 116 PRO A C 1
ATOM 855 O O . PRO A 1 116 ? -13.351 13.451 -0.942 1.00 94.81 116 PRO A O 1
ATOM 858 N N . GLY A 1 117 ? -11.494 14.727 -1.264 1.00 94.69 117 GLY A N 1
ATOM 859 C CA . GLY A 1 117 ? -10.743 14.306 -0.084 1.00 94.69 117 GLY A CA 1
ATOM 860 C C . GLY A 1 117 ? -9.845 13.094 -0.306 1.00 94.69 117 GLY A C 1
ATOM 861 O O . GLY A 1 117 ? -9.202 12.644 0.641 1.00 94.69 117 GLY A O 1
ATOM 862 N N . THR A 1 118 ? -9.798 12.567 -1.531 1.00 97.38 118 THR A N 1
ATOM 863 C CA . THR A 1 118 ? -8.993 11.401 -1.906 1.00 97.38 118 THR A CA 1
ATOM 864 C C . THR A 1 118 ? -8.140 11.685 -3.140 1.00 97.38 118 THR A C 1
ATOM 866 O O . THR A 1 118 ? -8.428 12.601 -3.907 1.00 97.38 118 THR A O 1
ATOM 869 N N . ASP A 1 119 ? -7.092 10.889 -3.327 1.00 98.06 119 ASP A N 1
ATOM 870 C CA . ASP A 1 119 ? -6.251 10.858 -4.529 1.00 98.06 119 ASP A CA 1
ATOM 871 C C . ASP A 1 119 ? -5.851 9.397 -4.808 1.00 98.06 119 ASP A C 1
ATOM 873 O O . ASP A 1 119 ? -6.254 8.504 -4.057 1.00 98.06 119 ASP A O 1
ATOM 877 N N . ILE A 1 120 ? -5.068 9.126 -5.856 1.00 98.31 120 ILE A N 1
ATOM 878 C CA . ILE A 1 120 ? -4.540 7.787 -6.150 1.00 98.31 120 ILE A CA 1
ATOM 879 C C . ILE A 1 120 ? -3.881 7.223 -4.888 1.00 98.31 120 ILE A C 1
ATOM 881 O O . ILE A 1 120 ? -3.114 7.908 -4.201 1.00 98.31 120 ILE A O 1
ATOM 885 N N . TYR A 1 121 ? -4.223 5.986 -4.541 1.00 98.44 121 TYR A N 1
ATOM 886 C CA . TYR A 1 121 ? -3.791 5.404 -3.280 1.00 98.44 121 TYR A CA 1
ATOM 887 C C . TYR A 1 121 ? -2.266 5.225 -3.232 1.00 98.44 121 TYR A C 1
ATOM 889 O O . TYR A 1 121 ? -1.602 4.961 -4.237 1.00 98.44 121 TYR A O 1
ATOM 897 N N . VAL A 1 122 ? -1.703 5.367 -2.039 1.00 98.50 122 VAL A N 1
ATOM 898 C CA . VAL A 1 122 ? -0.271 5.236 -1.782 1.00 98.50 122 VAL A CA 1
ATOM 899 C C . VAL A 1 122 ? -0.058 3.993 -0.923 1.00 98.50 122 VAL A C 1
ATOM 901 O O . VAL A 1 122 ? -0.401 4.025 0.260 1.00 98.50 122 VAL A O 1
ATOM 904 N N . PRO A 1 123 ? 0.535 2.911 -1.456 1.00 97.25 123 PRO A N 1
ATOM 905 C CA . PRO A 1 123 ? 0.989 1.808 -0.628 1.00 97.25 123 PRO A CA 1
ATOM 906 C C . PRO A 1 123 ? 2.132 2.285 0.266 1.00 97.25 123 PRO A C 1
ATOM 908 O O . PRO A 1 123 ? 3.067 2.952 -0.178 1.00 97.25 123 PRO A O 1
ATOM 911 N N . ARG A 1 124 ? 2.032 1.976 1.555 1.00 94.75 124 ARG A N 1
ATOM 912 C CA . ARG A 1 124 ? 2.929 2.480 2.607 1.00 94.75 124 ARG A CA 1
ATOM 913 C C . ARG A 1 124 ? 3.848 1.393 3.165 1.00 94.75 124 ARG A C 1
ATOM 915 O O . ARG A 1 124 ? 4.871 1.721 3.755 1.00 94.75 124 ARG A O 1
ATOM 922 N N . SER A 1 125 ? 3.474 0.136 2.953 1.00 94.12 125 SER A N 1
ATOM 923 C CA . SER A 1 125 ? 4.194 -1.084 3.306 1.00 94.12 125 SER A CA 1
ATOM 924 C C . SER A 1 125 ? 3.958 -2.129 2.213 1.00 94.12 125 SER A C 1
ATOM 926 O O . SER A 1 125 ? 3.040 -1.984 1.396 1.00 94.12 125 SER A O 1
ATOM 928 N N . GLN A 1 126 ? 4.777 -3.180 2.205 1.00 93.88 126 GLN A N 1
ATOM 929 C CA . GLN A 1 126 ? 4.568 -4.327 1.326 1.00 93.88 126 GLN A CA 1
ATOM 930 C C . GLN A 1 126 ? 3.234 -5.023 1.616 1.00 93.88 126 GLN A C 1
ATOM 932 O O . GLN A 1 126 ? 2.444 -5.216 0.697 1.00 93.88 126 GLN A O 1
ATOM 937 N N . ALA A 1 127 ? 2.939 -5.290 2.890 1.00 91.25 127 ALA A N 1
ATOM 938 C CA . ALA A 1 127 ? 1.693 -5.925 3.310 1.00 91.25 127 ALA A CA 1
ATOM 939 C C . ALA A 1 127 ? 0.452 -5.153 2.832 1.00 91.25 127 ALA A C 1
ATOM 941 O O . ALA A 1 127 ? -0.485 -5.746 2.301 1.00 91.25 127 ALA A O 1
ATOM 942 N N . LEU A 1 128 ? 0.459 -3.817 2.929 1.00 94.12 128 LEU A N 1
ATOM 943 C CA . LEU A 1 128 ? -0.661 -3.009 2.446 1.00 94.12 128 LEU A CA 1
ATOM 944 C C . LEU A 1 128 ? -0.793 -3.051 0.915 1.00 94.12 128 LEU A C 1
ATOM 946 O O . LEU A 1 128 ? -1.911 -3.069 0.395 1.00 94.12 128 LEU A O 1
ATOM 950 N N . LEU A 1 129 ? 0.328 -3.064 0.185 1.00 96.00 129 LEU A N 1
ATOM 951 C CA . LEU A 1 129 ? 0.308 -3.236 -1.267 1.00 96.00 129 LEU A CA 1
ATOM 952 C C . LEU A 1 129 ? -0.321 -4.585 -1.639 1.00 96.00 129 LEU A C 1
ATOM 954 O O . LEU A 1 129 ? -1.243 -4.618 -2.450 1.00 96.00 129 LEU A O 1
ATOM 958 N N . GLU A 1 130 ? 0.152 -5.671 -1.033 1.00 92.94 130 GLU A N 1
ATOM 959 C CA . GLU A 1 130 ? -0.330 -7.031 -1.284 1.00 92.94 130 GLU A CA 1
ATOM 960 C C . GLU A 1 130 ? -1.812 -7.185 -0.937 1.00 92.94 130 GLU A C 1
ATOM 962 O O . GLU A 1 130 ? -2.582 -7.697 -1.749 1.00 92.94 130 GLU A O 1
ATOM 967 N N . ALA A 1 131 ? -2.244 -6.663 0.212 1.00 93.00 131 ALA A N 1
ATOM 968 C CA . ALA A 1 131 ? -3.649 -6.662 0.604 1.00 93.00 131 ALA A CA 1
ATOM 969 C C . ALA A 1 131 ? -4.523 -5.899 -0.402 1.00 93.00 131 ALA A C 1
ATOM 971 O O . ALA A 1 131 ? -5.574 -6.383 -0.820 1.00 93.00 131 ALA A O 1
ATOM 972 N N . THR A 1 132 ? -4.058 -4.747 -0.889 1.00 96.31 132 THR A N 1
ATOM 973 C CA . THR A 1 132 ? -4.794 -3.970 -1.899 1.00 96.31 132 THR A CA 1
ATOM 974 C C . THR A 1 132 ? -4.846 -4.701 -3.251 1.00 96.31 132 THR A C 1
ATOM 976 O O . THR A 1 132 ? -5.886 -4.706 -3.914 1.00 96.31 132 THR A O 1
ATOM 979 N N . LEU A 1 133 ? -3.759 -5.374 -3.647 1.00 94.31 133 LEU A N 1
ATOM 980 C CA . LEU A 1 133 ? -3.709 -6.229 -4.840 1.00 94.31 133 LEU A CA 1
ATOM 981 C C . LEU A 1 133 ? -4.679 -7.414 -4.742 1.00 94.31 133 LEU A C 1
ATOM 983 O O . LEU A 1 133 ? -5.298 -7.760 -5.746 1.00 94.31 133 LEU A O 1
ATOM 987 N N . MET A 1 134 ? -4.876 -8.000 -3.557 1.00 92.06 134 MET A N 1
ATOM 988 C CA . MET A 1 134 ? -5.846 -9.086 -3.362 1.00 92.06 134 MET A CA 1
ATOM 989 C C . MET A 1 134 ? -7.294 -8.650 -3.637 1.00 92.06 134 MET A C 1
ATOM 991 O O . MET A 1 134 ? -8.075 -9.443 -4.162 1.00 92.06 134 MET A O 1
ATOM 995 N N . HIS A 1 135 ? -7.649 -7.395 -3.346 1.00 93.75 135 HIS A N 1
ATOM 996 C CA . HIS A 1 135 ? -9.002 -6.874 -3.593 1.00 93.75 135 HIS A CA 1
ATOM 997 C C . HIS A 1 135 ? -9.220 -6.377 -5.021 1.00 93.75 135 HIS A C 1
ATOM 999 O O . HIS A 1 135 ? -10.308 -6.545 -5.573 1.00 93.75 135 HIS A O 1
ATOM 1005 N N . TYR A 1 136 ? -8.207 -5.752 -5.6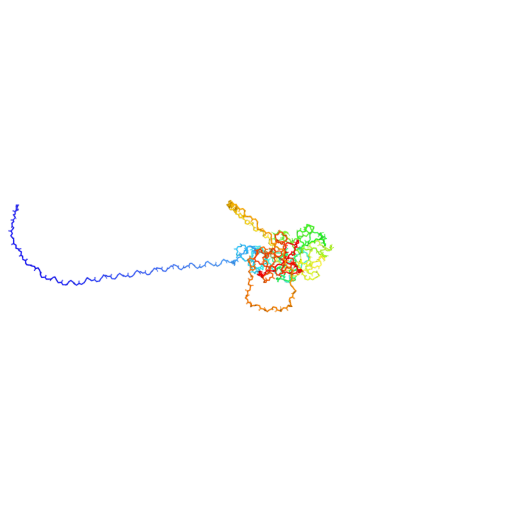25 1.00 94.69 136 TYR A N 1
ATOM 1006 C CA . TYR A 1 136 ? -8.376 -5.000 -6.877 1.00 94.69 136 TYR A CA 1
ATOM 1007 C C . TYR A 1 136 ? -7.546 -5.523 -8.057 1.00 94.69 136 TYR A C 1
ATOM 1009 O O . TYR A 1 136 ? -7.674 -5.014 -9.175 1.00 94.69 136 TYR A O 1
ATOM 1017 N N . GLY A 1 137 ? -6.703 -6.533 -7.837 1.00 92.25 137 GLY A N 1
ATOM 1018 C CA . GLY A 1 137 ? -5.846 -7.134 -8.855 1.00 92.25 137 GLY A CA 1
ATOM 1019 C C . GLY A 1 137 ? -4.987 -6.098 -9.578 1.00 92.25 137 GLY A C 1
ATOM 1020 O O . GLY A 1 137 ? -4.424 -5.191 -8.966 1.00 92.25 137 GLY A O 1
ATOM 1021 N N . ALA A 1 138 ? -4.939 -6.197 -10.909 1.00 91.25 138 ALA A N 1
ATOM 1022 C CA . ALA A 1 138 ? -4.115 -5.339 -11.758 1.00 91.25 138 ALA A CA 1
ATOM 1023 C C . ALA A 1 138 ? -4.372 -3.829 -11.574 1.00 91.25 138 ALA A C 1
ATOM 1025 O O . ALA A 1 138 ? -3.464 -3.032 -11.806 1.00 91.25 138 ALA A O 1
ATOM 1026 N N . VAL A 1 139 ? -5.567 -3.409 -11.137 1.00 94.62 139 VAL A N 1
ATOM 1027 C CA . VAL A 1 139 ? -5.863 -1.982 -10.908 1.00 94.62 139 VAL A CA 1
ATOM 1028 C C . VAL A 1 139 ? -5.041 -1.422 -9.743 1.00 94.62 139 VAL A C 1
ATOM 1030 O O . VAL A 1 139 ? -4.569 -0.291 -9.814 1.00 94.62 139 VAL A O 1
ATOM 1033 N N . ALA A 1 140 ? -4.777 -2.237 -8.720 1.00 95.94 140 ALA A N 1
ATOM 1034 C CA . ALA A 1 140 ? -3.893 -1.898 -7.605 1.00 95.94 140 ALA A CA 1
ATOM 1035 C C . ALA A 1 140 ? -2.398 -2.042 -7.949 1.00 95.94 140 ALA A C 1
ATOM 1037 O O . ALA A 1 140 ? -1.541 -2.052 -7.077 1.00 95.94 140 ALA A O 1
ATOM 1038 N N . THR A 1 141 ? -2.034 -2.153 -9.225 1.00 95.38 141 THR A N 1
ATOM 1039 C CA . THR A 1 141 ? -0.633 -1.941 -9.623 1.00 95.38 141 THR A CA 1
ATOM 1040 C C . THR A 1 141 ? -0.343 -0.465 -9.882 1.00 95.38 141 THR A C 1
ATOM 1042 O O . THR A 1 141 ? 0.808 -0.042 -9.815 1.00 95.38 141 THR A O 1
ATOM 1045 N N . PHE A 1 142 ? -1.374 0.343 -10.143 1.00 96.31 142 PHE A N 1
ATOM 1046 C CA . PHE A 1 142 ? -1.215 1.774 -10.352 1.00 96.31 142 PHE A CA 1
ATOM 1047 C C . PHE A 1 142 ? -1.315 2.527 -9.021 1.00 96.31 142 PHE A C 1
ATOM 1049 O O . PHE A 1 142 ? -2.368 2.567 -8.388 1.00 96.31 142 PHE A O 1
ATOM 1056 N N . VAL A 1 143 ? -0.195 3.123 -8.614 1.00 97.56 143 VAL A N 1
ATOM 1057 C CA . VAL A 1 143 ? 0.011 3.720 -7.290 1.00 97.56 143 VAL A CA 1
ATOM 1058 C C . VAL A 1 143 ? 0.332 5.207 -7.395 1.00 97.56 143 VAL A C 1
ATOM 1060 O O . VAL A 1 143 ? 0.947 5.661 -8.358 1.00 97.56 143 VAL A O 1
ATOM 1063 N N . GLY A 1 144 ? -0.034 5.970 -6.368 1.00 97.44 144 GLY A N 1
ATOM 1064 C CA . GLY A 1 144 ? 0.143 7.421 -6.293 1.00 97.44 144 GLY A CA 1
ATOM 1065 C C . GLY A 1 144 ? 1.575 7.857 -5.967 1.00 97.44 144 GLY A C 1
ATOM 1066 O O . GLY A 1 144 ? 1.779 8.664 -5.058 1.00 97.44 144 GLY A O 1
ATOM 1067 N N . ILE A 1 145 ? 2.570 7.304 -6.663 1.00 97.25 145 ILE A N 1
ATOM 1068 C CA . ILE A 1 145 ? 4.002 7.569 -6.471 1.00 97.25 145 ILE A CA 1
ATOM 1069 C C . ILE A 1 145 ? 4.561 8.204 -7.742 1.00 97.25 145 ILE A C 1
ATOM 1071 O O . ILE A 1 145 ? 4.316 7.725 -8.846 1.00 97.25 145 ILE A O 1
ATOM 1075 N N . HIS A 1 146 ? 5.307 9.295 -7.577 1.00 96.12 146 HIS A N 1
ATOM 1076 C CA . HIS A 1 146 ? 5.888 10.054 -8.677 1.00 96.12 146 HIS A CA 1
ATOM 1077 C C . HIS A 1 146 ? 7.233 10.669 -8.272 1.00 96.12 146 HIS A C 1
ATOM 1079 O O . HIS A 1 146 ? 7.498 10.949 -7.103 1.00 96.12 146 HIS A O 1
ATOM 1085 N N . GLY A 1 147 ? 8.102 10.901 -9.247 1.00 95.38 147 GLY A N 1
ATOM 1086 C CA . GLY A 1 147 ? 9.365 11.604 -9.064 1.00 95.38 147 GLY A CA 1
ATOM 1087 C C . GLY A 1 147 ? 9.193 13.124 -8.986 1.00 95.38 147 GLY A C 1
ATOM 1088 O O . GLY A 1 147 ? 8.324 13.695 -9.650 1.00 95.38 147 GLY A O 1
ATOM 1089 N N . VAL A 1 148 ? 10.030 13.784 -8.182 1.00 94.88 148 VAL A N 1
ATOM 1090 C CA . VAL A 1 148 ? 10.089 15.254 -8.036 1.00 94.88 148 VAL A CA 1
ATOM 1091 C C . VAL A 1 148 ? 10.948 15.932 -9.109 1.00 94.88 148 VAL A C 1
ATOM 1093 O O . VAL A 1 148 ? 10.856 17.142 -9.299 1.00 94.88 148 VAL A O 1
ATOM 1096 N N . GLY A 1 149 ? 11.767 15.158 -9.819 1.00 92.62 149 GLY A N 1
ATOM 1097 C CA . GLY A 1 149 ? 12.565 15.585 -10.964 1.00 92.62 149 GLY A CA 1
ATOM 1098 C C . GLY A 1 149 ? 12.619 14.487 -12.024 1.00 92.62 149 GLY A C 1
ATOM 1099 O O . GLY A 1 149 ? 12.132 13.379 -11.798 1.00 92.62 149 GLY A O 1
ATOM 1100 N N . SER A 1 150 ? 13.198 14.793 -13.185 1.00 91.88 150 SER A N 1
ATOM 1101 C CA . SER A 1 150 ? 13.453 13.784 -14.220 1.00 91.88 150 SER A CA 1
ATOM 1102 C C . SER A 1 150 ? 14.640 12.899 -13.824 1.00 91.88 150 SER A C 1
ATOM 1104 O O . SER A 1 150 ? 15.510 13.325 -13.058 1.00 91.88 150 SER A O 1
ATOM 1106 N N . GLY A 1 151 ? 14.679 11.673 -14.344 1.00 89.31 151 GLY A N 1
ATOM 1107 C CA . GLY A 1 151 ? 15.656 10.647 -13.969 1.00 89.31 151 GLY A CA 1
ATOM 1108 C C . GLY A 1 151 ? 15.188 9.734 -12.829 1.00 89.31 151 GLY A C 1
ATOM 1109 O O . GLY A 1 151 ? 14.078 9.860 -12.320 1.00 89.31 151 GLY A O 1
ATOM 1110 N N . CYS A 1 152 ? 16.045 8.794 -12.426 1.00 90.19 152 CYS A N 1
ATOM 1111 C CA . CYS A 1 152 ? 15.634 7.621 -11.645 1.00 90.19 152 CYS A CA 1
ATOM 1112 C C . CYS A 1 152 ? 16.127 7.571 -10.190 1.00 90.19 152 CYS A C 1
ATOM 1114 O O . CYS A 1 152 ? 15.810 6.614 -9.487 1.00 90.19 152 CYS A O 1
ATOM 1116 N N . GLY A 1 153 ? 16.884 8.566 -9.714 1.00 88.69 153 GLY A N 1
ATOM 1117 C CA . GLY A 1 153 ? 17.388 8.593 -8.336 1.00 88.69 153 GLY A CA 1
ATOM 1118 C C . GLY A 1 153 ? 18.416 7.490 -8.078 1.00 88.69 153 GLY A C 1
ATOM 1119 O O . GLY A 1 153 ? 19.508 7.524 -8.639 1.00 88.69 153 GLY A O 1
ATOM 1120 N N . GLY A 1 154 ? 18.057 6.507 -7.245 1.00 87.31 154 GLY A N 1
ATOM 1121 C CA . GLY A 1 154 ? 18.865 5.303 -7.001 1.00 87.31 154 GLY A CA 1
ATOM 1122 C C . GLY A 1 154 ? 18.813 4.277 -8.140 1.00 87.31 154 GLY A C 1
ATOM 1123 O O . GLY A 1 154 ? 19.589 3.317 -8.141 1.00 87.31 154 GLY A O 1
ATOM 1124 N N . CYS A 1 155 ? 17.925 4.494 -9.118 1.00 91.56 155 CYS A N 1
ATOM 1125 C CA . CYS A 1 155 ? 17.786 3.694 -10.333 1.00 91.56 155 CYS A CA 1
ATOM 1126 C C . CYS A 1 155 ? 17.741 2.187 -10.017 1.00 91.56 155 CYS A C 1
ATOM 1128 O O . CYS A 1 155 ? 17.110 1.773 -9.045 1.00 91.56 155 CYS A O 1
ATOM 1130 N N . THR A 1 156 ? 18.432 1.360 -10.802 1.00 92.00 156 THR A N 1
ATOM 1131 C CA . THR A 1 156 ? 18.414 -0.107 -10.681 1.00 92.00 156 THR A CA 1
ATOM 1132 C C . THR A 1 156 ? 19.196 -0.665 -9.491 1.00 92.00 156 THR A C 1
ATOM 1134 O O . THR A 1 156 ? 19.263 -1.879 -9.313 1.00 92.00 156 THR A O 1
ATOM 1137 N N . GLN A 1 157 ? 19.835 0.194 -8.695 1.00 92.19 157 GLN A N 1
ATOM 1138 C CA . GLN A 1 157 ? 20.716 -0.220 -7.600 1.00 92.19 157 GLN A CA 1
ATOM 1139 C C . GLN A 1 157 ? 20.029 -0.187 -6.235 1.00 92.19 157 GLN A C 1
ATOM 1141 O O . GLN A 1 157 ? 20.586 -0.697 -5.268 1.00 92.19 157 GLN A O 1
ATOM 1146 N N . GLN A 1 158 ? 18.838 0.407 -6.147 1.00 94.25 158 GLN A N 1
ATOM 1147 C CA . GLN A 1 158 ? 18.134 0.619 -4.887 1.00 94.25 158 GLN A CA 1
ATOM 1148 C C . GLN A 1 158 ? 16.701 0.104 -4.960 1.00 94.25 158 GLN A C 1
ATOM 1150 O O . GLN A 1 158 ? 16.056 0.152 -6.010 1.00 94.25 158 GLN A O 1
ATOM 1155 N N . ALA A 1 159 ? 16.195 -0.364 -3.824 1.00 94.44 159 ALA A N 1
ATOM 1156 C CA . ALA A 1 159 ? 14.813 -0.794 -3.694 1.00 94.44 159 ALA A CA 1
ATOM 1157 C C . ALA A 1 159 ? 13.848 0.386 -3.868 1.00 94.44 159 ALA A C 1
ATOM 1159 O O . ALA A 1 159 ? 14.098 1.485 -3.376 1.00 94.44 159 ALA A O 1
ATOM 1160 N N . MET A 1 160 ? 12.728 0.172 -4.559 1.00 95.94 160 MET A N 1
ATOM 1161 C CA . MET A 1 160 ? 11.773 1.239 -4.868 1.00 95.94 160 MET A CA 1
ATOM 1162 C C . MET A 1 160 ? 10.809 1.484 -3.701 1.00 95.94 160 MET A C 1
ATOM 1164 O O . MET A 1 160 ? 9.633 1.109 -3.734 1.00 95.94 160 MET A O 1
ATOM 1168 N N . ASN A 1 161 ? 11.329 2.106 -2.645 1.00 96.81 161 ASN A N 1
ATOM 1169 C CA . ASN A 1 161 ? 10.591 2.497 -1.448 1.00 96.81 161 ASN A CA 1
ATOM 1170 C C . ASN A 1 161 ? 11.221 3.731 -0.775 1.00 96.81 161 ASN A C 1
ATOM 1172 O O . ASN A 1 161 ? 12.337 4.147 -1.093 1.00 96.81 161 ASN A O 1
ATOM 1176 N N . SER A 1 162 ? 10.503 4.312 0.185 1.00 96.94 162 SER A N 1
ATOM 1177 C CA . SER A 1 162 ? 10.940 5.515 0.901 1.00 96.94 162 SER A CA 1
ATOM 1178 C C . SER A 1 162 ? 12.070 5.302 1.915 1.00 96.94 162 SER A C 1
ATOM 1180 O O . SER A 1 162 ? 12.565 6.287 2.462 1.00 96.94 162 SER A O 1
ATOM 1182 N N . GLU A 1 163 ? 12.438 4.056 2.217 1.00 94.94 163 GLU A N 1
ATOM 1183 C CA . GLU A 1 163 ? 13.530 3.742 3.150 1.00 94.94 163 GLU A CA 1
ATOM 1184 C C . GLU A 1 163 ? 14.897 3.845 2.468 1.00 94.94 163 GLU A C 1
ATOM 1186 O O . GLU A 1 163 ? 15.887 4.174 3.118 1.00 94.94 163 GLU A O 1
ATOM 1191 N N . SER A 1 164 ? 14.937 3.649 1.147 1.00 96.06 164 SER A N 1
ATOM 1192 C CA . SER A 1 164 ? 16.130 3.849 0.323 1.00 96.06 164 SER A CA 1
ATOM 1193 C C . SER A 1 164 ? 16.407 5.349 0.145 1.00 96.06 164 SER A C 1
ATOM 1195 O O . SER A 1 164 ? 15.612 6.027 -0.514 1.00 96.06 164 SER A O 1
ATOM 1197 N N . PRO A 1 165 ? 17.504 5.916 0.688 1.00 95.00 165 PRO A N 1
ATOM 1198 C CA . PRO A 1 165 ? 17.718 7.366 0.698 1.00 95.00 165 PRO A CA 1
ATOM 1199 C C . PRO A 1 165 ? 17.774 8.005 -0.694 1.00 95.00 165 PRO A C 1
ATOM 1201 O O . PRO A 1 165 ? 17.182 9.063 -0.908 1.00 95.00 165 PRO A O 1
ATOM 1204 N N . GLU A 1 166 ? 18.444 7.362 -1.652 1.00 92.94 166 GLU A N 1
ATOM 1205 C CA . GLU A 1 166 ? 18.598 7.856 -3.023 1.00 92.94 166 GLU A CA 1
ATOM 1206 C C . GLU A 1 166 ? 17.264 7.858 -3.766 1.00 92.94 166 GLU A C 1
ATOM 1208 O O . GLU A 1 166 ? 16.943 8.818 -4.469 1.00 92.94 166 GLU A O 1
ATOM 1213 N N . GLN A 1 167 ? 16.450 6.815 -3.569 1.00 95.00 167 GLN A N 1
ATOM 1214 C CA . GLN A 1 167 ? 15.098 6.796 -4.118 1.00 95.00 167 GLN A CA 1
ATOM 1215 C C . GLN A 1 167 ? 14.220 7.820 -3.413 1.00 95.00 167 GLN A C 1
ATOM 1217 O O . GLN A 1 167 ? 13.503 8.576 -4.054 1.00 95.00 167 GLN A O 1
ATOM 1222 N N . SER A 1 168 ? 14.330 7.940 -2.097 1.00 95.31 168 SER A N 1
ATOM 1223 C CA . SER A 1 168 ? 13.539 8.886 -1.331 1.00 95.31 168 SER A CA 1
ATOM 1224 C C . SER A 1 168 ? 13.885 10.360 -1.591 1.00 95.31 168 SER A C 1
ATOM 1226 O O . SER A 1 168 ? 13.091 11.225 -1.208 1.00 95.31 168 SER A O 1
ATOM 1228 N N . ALA A 1 169 ? 15.042 10.658 -2.183 1.00 94.69 169 ALA A N 1
ATOM 1229 C CA . ALA A 1 169 ? 15.400 11.996 -2.646 1.00 94.69 169 ALA A CA 1
ATOM 1230 C C . ALA A 1 169 ? 14.755 12.337 -4.000 1.00 94.69 169 ALA A C 1
ATOM 1232 O O . ALA A 1 169 ? 14.450 13.501 -4.249 1.00 94.69 169 ALA A O 1
ATOM 1233 N N . GLN A 1 170 ? 14.529 11.330 -4.850 1.00 94.88 170 GLN A N 1
ATOM 1234 C CA . GLN A 1 170 ? 13.966 11.495 -6.191 1.00 94.88 170 GLN A CA 1
ATOM 1235 C C . GLN A 1 170 ? 12.450 11.282 -6.240 1.00 94.88 170 GLN A C 1
ATOM 1237 O O . GLN A 1 170 ? 11.776 11.911 -7.051 1.00 94.88 170 GLN A O 1
ATOM 1242 N N . TRP A 1 171 ? 11.905 10.413 -5.393 1.00 96.50 171 TRP A N 1
ATOM 1243 C CA . TRP A 1 171 ? 10.530 9.927 -5.461 1.00 96.50 171 TRP A CA 1
ATO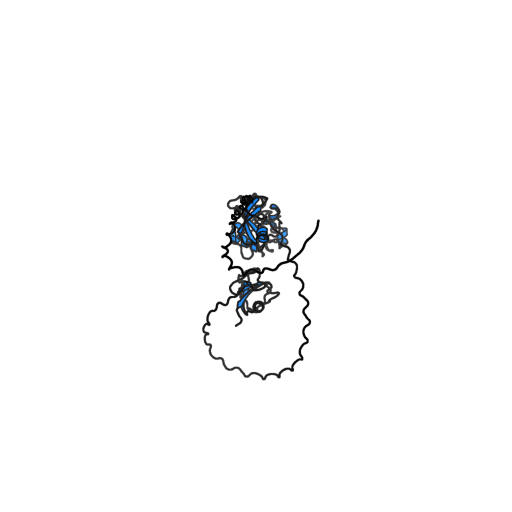M 1244 C C . TRP A 1 171 ? 9.725 10.316 -4.220 1.00 96.50 171 TRP A C 1
ATOM 1246 O O . TRP A 1 171 ? 10.201 10.287 -3.080 1.00 96.50 171 TRP A O 1
ATOM 1256 N N . THR A 1 172 ? 8.470 10.679 -4.455 1.00 97.75 172 THR A N 1
ATOM 1257 C CA . THR A 1 172 ? 7.493 11.086 -3.446 1.00 97.75 172 THR A CA 1
ATOM 1258 C C . THR A 1 172 ? 6.126 10.479 -3.765 1.00 97.75 172 THR A C 1
ATOM 1260 O O . THR A 1 172 ? 5.945 9.811 -4.780 1.00 97.75 172 THR A O 1
ATOM 1263 N N . SER A 1 173 ? 5.151 10.704 -2.890 1.00 98.00 173 SER A N 1
ATOM 1264 C CA . SER A 1 173 ? 3.768 10.282 -3.098 1.00 98.00 173 SER A CA 1
ATOM 1265 C C . SER A 1 173 ? 2.799 11.460 -3.145 1.00 98.00 173 SER A C 1
ATOM 1267 O O . SER A 1 173 ? 3.133 12.570 -2.721 1.00 98.00 173 SER A O 1
ATOM 1269 N N . VAL A 1 174 ? 1.570 11.192 -3.592 1.00 98.25 174 VAL A N 1
ATOM 1270 C CA . VAL A 1 174 ? 0.455 12.152 -3.571 1.00 98.25 174 VAL A CA 1
ATOM 1271 C C . VAL A 1 174 ? -0.169 12.373 -2.193 1.00 98.25 174 VAL A C 1
ATOM 1273 O O . VAL A 1 174 ? -1.067 13.197 -2.072 1.00 98.25 174 VAL A O 1
ATOM 1276 N N . GLY A 1 175 ? 0.323 11.722 -1.131 1.00 97.50 175 GLY A N 1
ATOM 1277 C CA . GLY A 1 175 ? -0.180 11.918 0.237 1.00 97.50 175 GLY A CA 1
ATOM 1278 C C . GLY A 1 175 ? -0.391 13.393 0.641 1.00 97.50 175 GLY A C 1
ATOM 1279 O O . GLY A 1 175 ? -1.450 13.722 1.175 1.00 97.50 175 GLY A O 1
ATOM 1280 N N . PRO A 1 176 ? 0.529 14.330 0.337 1.00 97.75 176 PRO A N 1
ATOM 1281 C CA . PRO A 1 176 ? 0.343 15.741 0.675 1.00 97.75 176 PRO A CA 1
ATOM 1282 C C . PRO A 1 176 ? -0.878 16.402 0.025 1.00 97.75 176 PRO A C 1
ATOM 1284 O O . PRO A 1 176 ? -1.395 17.367 0.583 1.00 97.75 176 PRO A O 1
ATOM 1287 N N . LYS A 1 177 ? -1.380 15.885 -1.107 1.00 96.94 177 LYS A N 1
ATOM 1288 C CA . LYS A 1 177 ? -2.592 16.397 -1.771 1.00 96.94 177 LYS A CA 1
ATOM 1289 C C . LYS A 1 177 ? -3.859 16.156 -0.951 1.00 96.94 177 LYS A C 1
ATOM 1291 O O . LYS A 1 177 ? -4.812 16.917 -1.071 1.00 96.94 177 LYS A O 1
ATOM 1296 N N . THR A 1 178 ? -3.841 15.159 -0.067 1.00 96.06 178 THR A N 1
ATOM 1297 C CA . THR A 1 178 ? -4.939 14.833 0.854 1.00 96.06 178 THR A CA 1
ATOM 1298 C C . THR A 1 178 ? -4.628 15.227 2.306 1.00 96.06 178 THR A C 1
ATOM 1300 O O . THR A 1 178 ? -5.260 14.736 3.243 1.00 96.06 178 THR A O 1
ATOM 1303 N N . ASN A 1 179 ? -3.671 16.141 2.521 1.00 95.44 179 ASN A N 1
ATOM 1304 C CA . ASN A 1 179 ? -3.168 16.552 3.842 1.00 95.44 179 ASN A CA 1
ATOM 1305 C C . ASN A 1 179 ? -2.524 15.411 4.652 1.00 95.44 179 ASN A C 1
ATOM 1307 O O . ASN A 1 179 ? -2.601 15.388 5.881 1.00 95.44 179 ASN A O 1
ATOM 1311 N N . GLN A 1 180 ? -1.882 14.466 3.969 1.00 96.25 180 GLN A N 1
ATOM 1312 C CA . GLN A 1 180 ? -1.206 13.315 4.569 1.00 96.25 180 GLN A CA 1
ATOM 1313 C C . GLN A 1 180 ? 0.302 13.365 4.307 1.00 96.25 180 GLN A C 1
ATOM 1315 O O . GLN A 1 180 ? 0.763 14.077 3.411 1.00 96.25 180 GLN A O 1
ATOM 1320 N N . PRO A 1 181 ? 1.129 12.639 5.077 1.00 96.75 181 PRO A N 1
ATOM 1321 C CA . PRO A 1 181 ? 2.567 12.681 4.862 1.00 96.75 181 PRO A CA 1
ATOM 1322 C C . PRO A 1 181 ? 2.950 12.073 3.504 1.00 96.75 181 PRO A C 1
ATOM 1324 O O . PRO A 1 181 ? 2.353 11.102 3.034 1.00 96.75 181 PRO A O 1
ATOM 1327 N N . ALA A 1 182 ? 4.002 12.613 2.887 1.00 97.25 182 ALA A N 1
ATOM 1328 C CA . ALA A 1 182 ? 4.578 12.067 1.656 1.00 97.25 182 ALA A CA 1
ATOM 1329 C C . ALA A 1 182 ? 5.221 10.684 1.855 1.00 97.25 182 ALA A C 1
ATOM 1331 O O . ALA A 1 182 ? 5.323 9.918 0.901 1.00 97.25 182 ALA A O 1
ATOM 1332 N N . LYS A 1 183 ? 5.634 10.361 3.086 1.00 96.19 183 LYS A N 1
ATOM 1333 C CA . LYS A 1 183 ? 6.311 9.116 3.473 1.00 96.19 183 LYS A CA 1
ATOM 1334 C C . LYS A 1 183 ? 5.585 8.444 4.650 1.00 96.19 183 LYS A C 1
ATOM 1336 O O . LYS A 1 183 ? 4.963 9.164 5.434 1.00 96.19 183 LYS A O 1
ATOM 1341 N N . PRO A 1 184 ? 5.702 7.116 4.820 1.00 96.94 184 PRO A N 1
ATOM 1342 C CA . PRO A 1 184 ? 6.431 6.178 3.957 1.00 96.94 184 PRO A CA 1
ATOM 1343 C C . PRO A 1 184 ? 5.723 5.958 2.612 1.00 96.94 184 PRO A C 1
ATOM 1345 O O . PRO A 1 184 ? 4.591 6.388 2.443 1.00 96.94 184 PRO A O 1
ATOM 1348 N N . TRP A 1 185 ? 6.381 5.358 1.633 1.00 97.81 185 TRP A N 1
ATOM 1349 C CA . TRP A 1 185 ? 5.761 4.873 0.397 1.00 97.81 185 TRP A CA 1
ATOM 1350 C C . TRP A 1 185 ? 6.514 3.626 -0.072 1.00 97.81 185 TRP A C 1
ATOM 1352 O O . TRP A 1 185 ? 7.718 3.501 0.168 1.00 97.81 185 TRP A O 1
ATOM 1362 N N . PHE A 1 186 ? 5.811 2.700 -0.717 1.00 97.44 186 PHE A N 1
ATOM 1363 C CA . PHE A 1 186 ? 6.336 1.396 -1.098 1.00 97.44 186 PHE A CA 1
ATOM 1364 C C . PHE A 1 186 ? 5.865 0.999 -2.499 1.00 97.44 186 PHE A C 1
ATOM 1366 O O . PHE A 1 186 ? 4.678 1.072 -2.806 1.00 97.44 186 PHE A O 1
ATOM 1373 N N . MET A 1 187 ? 6.798 0.535 -3.330 1.00 96.75 187 MET A N 1
ATOM 1374 C CA . MET A 1 187 ? 6.497 -0.211 -4.558 1.00 96.75 187 MET A CA 1
ATOM 1375 C C . MET A 1 187 ? 7.225 -1.545 -4.583 1.00 96.75 187 MET A C 1
ATOM 1377 O O . MET A 1 187 ? 6.657 -2.529 -5.047 1.00 96.75 187 MET A O 1
ATOM 1381 N N . ARG A 1 188 ? 8.482 -1.574 -4.119 1.00 95.06 188 ARG A N 1
ATOM 1382 C CA . ARG A 1 188 ? 9.312 -2.776 -4.139 1.00 95.06 188 ARG A CA 1
ATOM 1383 C C . ARG A 1 188 ? 10.349 -2.795 -3.014 1.00 95.06 188 ARG A C 1
ATOM 1385 O O . ARG A 1 188 ? 10.978 -1.775 -2.729 1.00 95.06 188 ARG A O 1
ATOM 1392 N N . ALA A 1 189 ? 10.566 -3.967 -2.423 1.00 94.88 189 ALA A N 1
ATOM 1393 C CA . ALA A 1 189 ? 11.496 -4.200 -1.318 1.00 94.88 189 ALA A CA 1
ATOM 1394 C C . ALA A 1 189 ? 12.955 -4.407 -1.758 1.00 94.88 189 ALA A C 1
ATOM 1396 O O . ALA A 1 189 ? 13.867 -4.180 -0.970 1.00 94.88 189 ALA A O 1
ATOM 1397 N N . VAL A 1 190 ? 13.194 -4.801 -3.014 1.00 93.44 190 VAL A N 1
ATOM 1398 C CA . VAL A 1 190 ? 14.542 -5.099 -3.539 1.00 93.44 190 VAL A CA 1
ATOM 1399 C C . VAL A 1 190 ? 14.832 -4.343 -4.840 1.00 93.44 190 VAL A C 1
ATOM 1401 O O . VAL A 1 190 ? 13.884 -3.926 -5.518 1.00 93.44 190 VAL A O 1
ATOM 1404 N N . PRO A 1 191 ? 16.115 -4.177 -5.223 1.00 93.75 191 PRO A N 1
ATOM 1405 C CA . PRO A 1 191 ? 16.481 -3.607 -6.515 1.00 93.75 191 PRO A CA 1
ATOM 1406 C C . PRO A 1 191 ? 15.833 -4.345 -7.692 1.00 93.75 191 PRO A C 1
ATOM 1408 O O . PRO A 1 191 ? 15.571 -5.551 -7.643 1.00 93.75 191 PRO A O 1
ATOM 1411 N N . TYR A 1 192 ? 15.583 -3.613 -8.771 1.00 92.25 192 TYR A N 1
ATOM 1412 C CA . TYR A 1 192 ? 14.981 -4.141 -9.991 1.00 92.25 192 TYR A CA 1
ATOM 1413 C C . TYR A 1 192 ? 15.690 -3.567 -11.216 1.00 92.25 192 TYR A C 1
ATOM 1415 O O . TYR A 1 192 ? 16.474 -2.627 -11.113 1.00 92.25 192 TYR A O 1
ATOM 1423 N N . ASN A 1 193 ? 15.429 -4.121 -12.399 1.00 89.69 193 ASN A N 1
ATOM 1424 C CA . ASN A 1 193 ? 15.998 -3.595 -13.644 1.00 89.69 193 ASN A CA 1
ATOM 1425 C C . ASN A 1 193 ? 15.372 -2.254 -14.082 1.00 89.69 193 ASN A C 1
ATOM 1427 O O . ASN A 1 193 ? 15.750 -1.733 -15.128 1.00 89.69 193 ASN A O 1
ATOM 1431 N N . GLN A 1 194 ? 14.460 -1.708 -13.276 1.00 89.94 194 GLN A N 1
ATOM 1432 C CA . GLN A 1 194 ? 13.840 -0.391 -13.390 1.00 89.94 194 GLN A CA 1
ATOM 1433 C C . GLN A 1 194 ? 13.906 0.310 -12.012 1.00 89.94 194 GLN A C 1
ATOM 1435 O O . GLN A 1 194 ? 14.008 -0.383 -10.995 1.00 89.94 194 GLN A O 1
ATOM 1440 N N . PRO A 1 195 ? 13.864 1.653 -11.933 1.00 88.94 195 PRO A N 1
ATOM 1441 C CA . PRO A 1 195 ? 13.757 2.587 -13.047 1.00 88.94 195 PRO A CA 1
ATOM 1442 C C . PRO A 1 195 ? 15.102 2.716 -13.778 1.00 88.94 195 PRO A C 1
ATOM 1444 O O . PRO A 1 195 ? 16.163 2.755 -13.145 1.00 88.94 195 PRO A O 1
ATOM 1447 N N . SER A 1 196 ? 15.061 2.729 -15.109 1.00 84.50 196 SER A N 1
ATOM 1448 C CA . SER A 1 196 ? 16.243 2.695 -15.982 1.00 84.50 196 SER A CA 1
ATOM 1449 C C . SER A 1 196 ? 16.752 4.082 -16.375 1.00 84.50 196 SER A C 1
ATOM 1451 O O . SER A 1 196 ? 17.891 4.204 -16.832 1.00 84.50 196 SER A O 1
ATOM 1453 N N . GLY A 1 197 ? 15.960 5.131 -16.127 1.00 83.56 197 GLY A N 1
ATOM 1454 C CA . GLY A 1 197 ? 16.387 6.527 -16.204 1.00 83.56 197 GLY A CA 1
ATOM 1455 C C . GLY A 1 197 ? 15.719 7.373 -17.280 1.00 83.56 197 GLY A C 1
ATOM 1456 O O . GLY A 1 197 ? 16.079 8.542 -17.403 1.00 83.56 197 GLY A O 1
ATOM 1457 N N . ASN A 1 198 ? 14.749 6.840 -18.024 1.00 84.94 198 ASN A N 1
ATOM 1458 C CA . ASN A 1 198 ? 13.930 7.611 -18.969 1.00 84.94 198 ASN A CA 1
ATOM 1459 C C . ASN A 1 198 ? 12.711 8.285 -18.307 1.00 84.94 198 ASN A C 1
ATOM 1461 O O . ASN A 1 198 ? 11.840 8.804 -18.999 1.00 84.94 198 ASN A O 1
ATOM 1465 N N . TYR A 1 199 ? 12.669 8.323 -16.976 1.00 90.75 199 TYR A N 1
ATOM 1466 C CA . TYR A 1 199 ? 11.622 9.000 -16.225 1.00 90.75 199 TYR A CA 1
ATOM 1467 C C . TYR A 1 199 ? 11.546 10.518 -16.481 1.00 90.75 199 TYR A C 1
ATOM 1469 O O . TYR A 1 199 ? 12.536 11.246 -16.326 1.00 90.75 199 TYR A O 1
ATOM 1477 N N . GLU A 1 200 ? 10.337 11.012 -16.752 1.00 92.94 200 GLU A N 1
ATOM 1478 C CA . GLU A 1 200 ? 9.998 12.438 -16.791 1.00 92.94 200 GLU A CA 1
ATOM 1479 C C . GLU A 1 200 ? 9.326 12.872 -15.476 1.00 92.94 200 GLU A C 1
ATOM 1481 O O . GLU A 1 200 ? 8.473 12.172 -14.928 1.00 92.94 200 GLU A O 1
ATOM 1486 N N . ALA A 1 201 ? 9.735 14.030 -14.941 1.00 94.25 201 ALA A N 1
ATOM 1487 C CA . ALA A 1 201 ? 9.289 14.526 -13.641 1.00 94.25 201 ALA A CA 1
ATOM 1488 C C . ALA A 1 201 ? 7.757 14.516 -13.491 1.00 94.25 201 ALA A C 1
ATOM 1490 O O . ALA A 1 201 ? 7.033 15.014 -14.346 1.00 94.25 201 ALA A O 1
ATOM 1491 N N . GLY A 1 202 ? 7.273 13.999 -12.357 1.00 94.00 202 GLY A N 1
ATOM 1492 C CA . GLY A 1 202 ? 5.852 13.990 -12.008 1.00 94.00 202 GLY A CA 1
ATOM 1493 C C . GLY A 1 202 ? 4.936 13.033 -12.786 1.00 94.00 202 GLY A C 1
ATOM 1494 O O . GLY A 1 202 ? 3.747 12.995 -12.462 1.00 94.00 202 GLY A O 1
ATOM 1495 N N . CYS A 1 203 ? 5.442 12.279 -13.763 1.00 94.75 203 CYS A N 1
ATOM 1496 C CA . CYS A 1 203 ? 4.687 11.251 -14.481 1.00 94.75 203 CYS A CA 1
ATOM 1497 C C . CYS A 1 203 ? 4.373 10.030 -13.601 1.00 94.75 203 CYS A C 1
ATOM 1499 O O . CYS A 1 203 ? 5.030 9.765 -12.595 1.00 94.75 203 CYS A O 1
ATOM 1501 N N . TRP A 1 204 ? 3.369 9.248 -13.978 1.00 94.31 204 TRP A N 1
ATOM 1502 C CA . TRP A 1 204 ? 3.089 7.993 -13.285 1.00 94.31 204 TRP A CA 1
ATOM 1503 C C . TRP A 1 204 ? 4.047 6.874 -13.688 1.00 94.31 204 TRP A C 1
ATOM 1505 O O . TRP A 1 204 ? 4.432 6.749 -14.848 1.00 94.31 204 TRP A O 1
ATOM 1515 N N . LEU A 1 205 ? 4.376 6.012 -12.726 1.00 91.12 205 LEU A N 1
ATOM 1516 C CA . LEU A 1 205 ? 5.062 4.749 -12.983 1.00 91.12 205 LEU A CA 1
ATOM 1517 C C . LEU A 1 205 ? 4.060 3.659 -13.381 1.00 91.12 205 LEU A C 1
ATOM 1519 O O . LEU A 1 205 ? 2.985 3.541 -12.792 1.00 91.12 205 LEU A O 1
ATOM 1523 N N . SER A 1 206 ? 4.435 2.805 -14.337 1.00 87.19 206 SER A N 1
ATOM 1524 C CA . SER A 1 206 ? 3.709 1.545 -14.570 1.00 87.19 206 SER A CA 1
ATOM 1525 C C . SER A 1 206 ? 3.972 0.591 -13.415 1.00 87.19 206 SER A C 1
ATOM 1527 O O . SER A 1 206 ? 5.113 0.521 -12.990 1.00 87.19 206 SER A O 1
ATOM 1529 N N . GLY A 1 207 ? 2.991 -0.189 -12.953 1.00 84.75 207 GLY A N 1
ATOM 1530 C CA . GLY A 1 207 ? 3.192 -1.182 -11.879 1.00 84.75 207 GLY A CA 1
ATOM 1531 C C . GLY A 1 207 ? 3.129 -2.656 -12.295 1.00 84.75 207 GLY A C 1
ATOM 1532 O O . GLY A 1 207 ? 3.219 -3.531 -11.436 1.00 84.75 207 GLY A O 1
ATOM 1533 N N . ASN A 1 208 ? 2.952 -2.935 -13.589 1.00 82.00 208 ASN A N 1
ATOM 1534 C CA . ASN A 1 208 ? 2.770 -4.279 -14.158 1.00 82.00 208 ASN A CA 1
ATOM 1535 C C . ASN A 1 208 ? 3.678 -4.566 -15.375 1.00 82.00 208 ASN A C 1
ATOM 1537 O O . ASN A 1 208 ? 3.356 -5.372 -16.254 1.00 82.00 208 ASN A O 1
ATOM 1541 N N . TRP A 1 209 ? 4.799 -3.858 -15.490 1.00 80.56 209 TRP A N 1
ATOM 1542 C CA . TRP A 1 209 ? 5.719 -4.029 -16.607 1.00 80.56 209 TRP A CA 1
ATOM 1543 C C . TRP A 1 209 ? 6.627 -5.242 -16.400 1.00 80.56 209 TRP A C 1
ATOM 1545 O O . TRP A 1 209 ? 7.386 -5.315 -15.438 1.00 80.56 209 TRP A O 1
ATOM 1555 N N . GLY A 1 210 ? 6.579 -6.199 -17.328 1.00 76.12 210 GLY A N 1
ATOM 1556 C CA . GLY A 1 210 ? 7.306 -7.466 -17.185 1.00 76.12 210 GLY A CA 1
ATOM 1557 C C . GLY A 1 210 ? 6.549 -8.529 -16.376 1.00 76.12 210 GLY A C 1
ATOM 1558 O O . GLY A 1 210 ? 7.149 -9.521 -15.953 1.00 76.12 210 GLY A O 1
ATOM 1559 N N . GLY A 1 211 ? 5.239 -8.346 -16.180 1.00 84.38 211 GLY A N 1
ATOM 1560 C CA . GLY A 1 211 ? 4.328 -9.333 -15.596 1.00 84.38 211 GLY A CA 1
ATOM 1561 C C . GLY A 1 211 ? 3.644 -8.851 -14.320 1.00 84.38 211 GLY A C 1
ATOM 1562 O O . GLY A 1 211 ? 3.780 -7.694 -13.927 1.00 84.38 211 GLY A O 1
ATOM 1563 N N . GLU A 1 212 ? 2.917 -9.770 -13.688 1.00 84.94 212 GLU A N 1
ATOM 1564 C CA . GLU A 1 212 ? 2.284 -9.545 -12.387 1.00 84.94 212 GLU A CA 1
ATOM 1565 C C . GLU A 1 212 ? 3.329 -9.227 -11.299 1.00 84.94 212 GLU A C 1
ATOM 1567 O O . GLU A 1 212 ? 4.482 -9.669 -11.416 1.00 84.94 212 GLU A O 1
ATOM 1572 N N . PRO A 1 213 ? 2.942 -8.485 -10.242 1.00 88.62 213 PRO A N 1
ATOM 1573 C CA . PRO A 1 213 ? 3.768 -8.303 -9.051 1.00 88.62 213 PRO A CA 1
ATOM 1574 C C . PRO A 1 213 ? 4.317 -9.634 -8.515 1.00 88.62 213 PRO A C 1
ATOM 1576 O O . PRO A 1 213 ? 3.675 -10.679 -8.626 1.00 88.62 213 PRO A O 1
ATOM 1579 N N . ASP A 1 214 ? 5.516 -9.597 -7.936 1.00 84.62 214 ASP A N 1
ATOM 1580 C CA . ASP A 1 214 ? 6.144 -10.760 -7.301 1.00 84.62 214 ASP A CA 1
ATOM 1581 C C . ASP A 1 214 ? 6.357 -10.537 -5.801 1.00 84.62 214 ASP A C 1
ATOM 1583 O O . ASP A 1 214 ? 5.915 -9.533 -5.251 1.00 84.62 214 ASP A O 1
ATOM 1587 N N . VAL A 1 215 ? 7.040 -11.478 -5.137 1.00 83.81 215 VAL A N 1
ATOM 1588 C CA . VAL A 1 215 ? 7.240 -11.494 -3.671 1.00 83.81 215 VAL A CA 1
ATOM 1589 C C . VAL A 1 215 ? 7.953 -10.257 -3.131 1.00 83.81 215 VAL A C 1
ATOM 1591 O O . VAL A 1 215 ? 8.042 -10.074 -1.926 1.00 83.81 215 VAL A O 1
ATOM 1594 N N . TYR A 1 216 ? 8.535 -9.443 -4.008 1.00 89.56 216 TYR A N 1
ATOM 1595 C CA . TYR A 1 216 ? 9.231 -8.230 -3.618 1.00 89.56 216 TYR A CA 1
ATOM 1596 C C . TYR A 1 216 ? 8.414 -6.969 -3.899 1.00 89.56 216 TYR A C 1
ATOM 1598 O O . TYR A 1 216 ? 8.886 -5.880 -3.585 1.00 89.56 216 TYR A O 1
ATOM 1606 N N . GLY A 1 217 ? 7.237 -7.083 -4.519 1.00 92.12 217 GLY A N 1
ATOM 1607 C CA . GLY A 1 217 ? 6.350 -5.977 -4.861 1.00 92.12 217 GLY A CA 1
ATOM 1608 C C . GLY A 1 217 ? 6.126 -5.816 -6.365 1.00 92.12 217 GLY A C 1
ATOM 1609 O O . GLY A 1 217 ? 6.201 -6.763 -7.152 1.00 92.12 217 GLY A O 1
ATOM 1610 N N . LEU A 1 218 ? 5.835 -4.583 -6.773 1.00 95.31 218 LEU A N 1
ATOM 1611 C CA . LEU A 1 218 ? 5.492 -4.242 -8.149 1.00 95.31 218 LEU A CA 1
ATOM 1612 C C . LEU A 1 218 ? 6.655 -4.501 -9.108 1.00 95.31 218 LEU A C 1
ATOM 1614 O O . LEU A 1 218 ? 7.836 -4.347 -8.767 1.00 95.31 218 LEU A O 1
ATOM 1618 N N . ARG A 1 219 ? 6.294 -4.837 -10.346 1.00 92.12 219 ARG A N 1
ATOM 1619 C CA . ARG A 1 219 ? 7.202 -4.829 -11.492 1.00 92.12 219 ARG A CA 1
ATOM 1620 C C . ARG A 1 219 ? 6.898 -3.590 -12.303 1.00 92.12 219 ARG A C 1
ATOM 1622 O O . ARG A 1 219 ? 5.855 -3.498 -12.940 1.00 92.12 219 ARG A O 1
ATOM 1629 N N . PHE A 1 220 ? 7.769 -2.601 -12.212 1.00 92.19 220 PHE A N 1
ATOM 1630 C CA . PHE A 1 220 ? 7.461 -1.254 -12.669 1.00 92.19 220 PHE A CA 1
ATOM 1631 C C . PHE A 1 220 ? 8.376 -0.803 -13.796 1.00 92.19 220 PHE A C 1
ATOM 1633 O O . PHE A 1 220 ? 9.370 -1.458 -14.084 1.00 92.19 220 PHE A O 1
ATOM 1640 N N . ASP A 1 221 ? 7.994 0.285 -14.456 1.00 89.00 221 ASP A N 1
ATOM 1641 C CA . ASP A 1 221 ? 8.697 0.857 -15.606 1.00 89.00 221 ASP A CA 1
ATOM 1642 C C . ASP A 1 221 ? 8.498 2.371 -15.625 1.00 89.00 221 ASP A C 1
ATOM 1644 O O . ASP A 1 221 ? 7.386 2.857 -15.387 1.00 89.00 221 ASP A O 1
ATOM 1648 N N . ASP A 1 222 ? 9.582 3.098 -15.892 1.00 78.19 222 ASP A N 1
ATOM 1649 C CA . ASP A 1 222 ? 9.673 4.557 -15.849 1.00 78.19 222 ASP A CA 1
ATOM 1650 C C . ASP A 1 222 ? 9.533 5.232 -17.221 1.00 78.19 222 ASP A C 1
ATOM 1652 O O . ASP A 1 222 ? 9.996 6.350 -17.428 1.00 78.19 222 ASP A O 1
ATOM 1656 N N . ASN A 1 223 ? 8.834 4.552 -18.133 1.00 79.06 223 ASN A N 1
ATOM 1657 C CA . ASN A 1 223 ? 8.635 4.861 -19.551 1.00 79.06 223 ASN A CA 1
ATOM 1658 C C . ASN A 1 223 ? 7.869 6.163 -19.875 1.00 79.06 223 ASN A C 1
ATOM 1660 O O . ASN A 1 223 ? 6.800 6.117 -20.495 1.00 79.06 223 ASN A O 1
ATOM 1664 N N . GLU A 1 224 ? 8.460 7.308 -19.525 1.00 75.25 224 GLU A N 1
ATOM 1665 C CA . GLU A 1 224 ? 8.012 8.673 -19.849 1.00 75.25 224 GLU A CA 1
ATOM 1666 C C . GLU A 1 224 ? 6.530 8.949 -19.478 1.00 75.25 224 GLU A C 1
ATOM 1668 O O . GLU A 1 224 ? 5.802 8.091 -18.976 1.00 75.25 224 GLU A O 1
ATOM 1673 N N . CYS A 1 225 ? 6.022 10.157 -19.734 1.00 85.56 225 CYS A N 1
ATOM 1674 C CA . CYS A 1 225 ? 4.608 10.515 -19.515 1.00 85.56 225 CYS A CA 1
ATOM 1675 C C . CYS A 1 225 ? 3.630 9.859 -20.525 1.00 85.56 225 CYS A C 1
ATOM 1677 O O . CYS A 1 225 ? 2.592 10.420 -20.875 1.00 85.56 225 CYS A O 1
ATOM 1679 N N . THR A 1 226 ? 3.948 8.671 -21.045 1.00 84.44 226 THR A N 1
ATOM 1680 C CA . THR A 1 226 ? 3.203 8.032 -22.146 1.00 84.44 226 THR A CA 1
ATOM 1681 C C . THR A 1 226 ? 2.131 7.049 -21.679 1.00 84.44 226 THR A C 1
ATOM 1683 O O . THR A 1 226 ? 1.239 6.689 -22.452 1.00 84.44 226 THR A O 1
ATOM 1686 N N . ARG A 1 227 ? 2.183 6.615 -20.415 1.00 84.38 227 ARG A N 1
ATOM 1687 C CA . ARG A 1 227 ? 1.225 5.662 -19.842 1.00 84.38 227 ARG A CA 1
ATOM 1688 C C . ARG A 1 227 ? 0.103 6.391 -19.115 1.00 84.38 227 ARG A C 1
ATOM 1690 O O . ARG A 1 227 ? 0.326 7.025 -18.091 1.00 84.38 227 ARG A O 1
ATOM 1697 N N . GLY A 1 228 ? -1.102 6.267 -19.660 1.00 90.94 228 GLY A N 1
ATOM 1698 C CA . GLY A 1 228 ? -2.318 6.809 -19.066 1.00 90.94 228 GLY A CA 1
ATOM 1699 C C . GLY A 1 228 ? -3.116 5.731 -18.351 1.00 90.94 228 GLY A C 1
ATOM 1700 O O . GLY A 1 228 ? -3.259 4.621 -18.867 1.00 90.94 228 GLY A O 1
ATOM 1701 N N . PHE A 1 229 ? -3.687 6.079 -17.203 1.00 93.94 229 PHE A N 1
ATOM 1702 C CA . PHE A 1 229 ? -4.528 5.188 -16.410 1.00 93.94 229 PHE A CA 1
ATOM 1703 C C . PHE A 1 229 ? -5.920 5.789 -16.244 1.00 93.94 229 PHE A C 1
ATOM 1705 O O . PHE A 1 229 ? -6.054 6.936 -15.828 1.00 93.94 229 PHE A O 1
ATOM 1712 N N . SER A 1 230 ? -6.956 5.013 -16.562 1.00 96.25 230 SER A N 1
ATOM 1713 C CA . SER A 1 230 ? -8.370 5.379 -16.364 1.00 96.25 230 SER A CA 1
ATOM 1714 C C . SER A 1 230 ? -9.067 4.517 -15.309 1.00 96.25 230 SER A C 1
ATOM 1716 O O . SER A 1 230 ? -10.219 4.766 -14.968 1.00 96.25 230 SER A O 1
ATOM 1718 N N . SER A 1 231 ? -8.387 3.492 -14.792 1.00 96.81 231 SER A N 1
ATOM 1719 C CA . SER A 1 231 ? -8.857 2.687 -13.665 1.00 96.81 231 SER A CA 1
ATOM 1720 C C . SER A 1 231 ? -7.797 2.710 -12.573 1.00 96.81 231 SER A C 1
ATOM 1722 O O . SER A 1 231 ? -6.623 2.474 -12.857 1.00 96.81 231 SER A O 1
ATOM 1724 N N . TYR A 1 232 ? -8.205 3.036 -11.351 1.00 97.38 232 TYR A N 1
ATOM 1725 C CA . TYR A 1 232 ? -7.319 3.208 -10.200 1.00 97.38 232 TYR A CA 1
ATOM 1726 C C . TYR A 1 232 ? -8.069 3.012 -8.892 1.00 97.38 232 TYR A C 1
ATOM 1728 O O . TYR A 1 232 ? -9.292 3.131 -8.824 1.00 97.38 232 TYR A O 1
ATOM 1736 N N . VAL A 1 233 ? -7.304 2.766 -7.835 1.00 98.44 233 VAL A N 1
ATOM 1737 C CA . VAL A 1 233 ? -7.794 2.827 -6.461 1.00 98.44 233 VAL A CA 1
ATOM 1738 C C . VAL A 1 233 ? -7.484 4.213 -5.896 1.00 98.44 233 VAL A C 1
ATOM 1740 O O . VAL A 1 233 ? -6.354 4.691 -5.976 1.00 98.44 233 VAL A O 1
ATOM 1743 N N . CYS A 1 234 ? -8.493 4.861 -5.328 1.00 98.31 234 CYS A N 1
ATOM 1744 C CA . CYS A 1 234 ? -8.388 6.138 -4.633 1.00 98.31 234 CYS A CA 1
ATOM 1745 C C . CYS A 1 234 ? -8.403 5.925 -3.121 1.00 98.31 234 CYS A C 1
ATOM 1747 O O . CYS A 1 234 ? -9.041 4.996 -2.629 1.00 98.31 234 CYS A O 1
ATOM 1749 N N . SER A 1 235 ? -7.743 6.809 -2.381 1.00 98.19 235 SER A N 1
ATOM 1750 C CA . SER A 1 235 ? -7.696 6.791 -0.922 1.00 98.19 235 SER A CA 1
ATOM 1751 C C . SER A 1 235 ? -7.570 8.203 -0.366 1.00 98.19 235 SER A C 1
ATOM 1753 O O . SER A 1 235 ? -6.960 9.075 -0.989 1.00 98.19 235 SER A O 1
ATOM 1755 N N . SER A 1 236 ? -8.065 8.431 0.851 1.00 97.31 236 SER A N 1
ATOM 1756 C CA . SER A 1 236 ? -7.684 9.608 1.638 1.00 97.31 236 SER A CA 1
ATOM 1757 C C . SER A 1 236 ? -6.179 9.639 1.944 1.00 97.31 236 SER A C 1
ATOM 1759 O O . SER A 1 236 ? -5.656 10.661 2.386 1.00 97.31 236 SER A O 1
ATOM 1761 N N . ASN A 1 237 ? -5.467 8.529 1.703 1.00 97.56 237 ASN A N 1
ATOM 1762 C CA . ASN A 1 237 ? -4.043 8.317 1.956 1.00 97.56 237 ASN A CA 1
ATOM 1763 C C . ASN A 1 237 ? -3.646 8.542 3.417 1.00 97.56 237 ASN A C 1
ATOM 1765 O O . ASN A 1 237 ? -2.475 8.825 3.716 1.00 97.56 237 ASN A O 1
ATOM 1769 N N . ARG A 1 238 ? -4.630 8.428 4.319 1.00 95.25 238 ARG A N 1
ATOM 1770 C CA . ARG A 1 238 ? -4.478 8.706 5.738 1.00 95.25 238 ARG A CA 1
ATOM 1771 C C . ARG A 1 238 ? -3.471 7.772 6.381 1.00 95.25 238 ARG A C 1
ATOM 1773 O O . ARG A 1 238 ? -3.550 6.555 6.248 1.00 95.25 238 ARG A O 1
ATOM 1780 N N . TRP A 1 239 ? -2.517 8.366 7.093 1.00 93.19 239 TRP A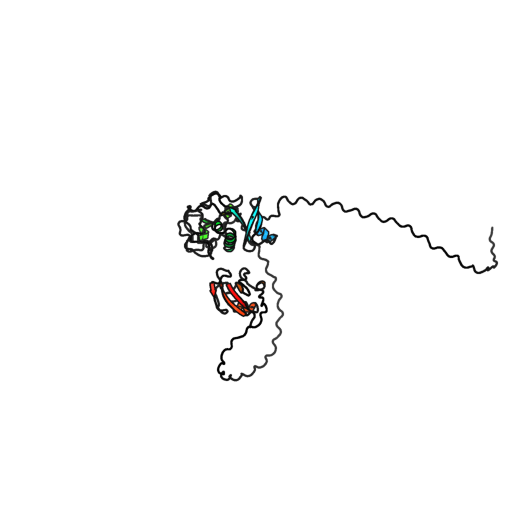 N 1
ATOM 1781 C CA . TRP A 1 239 ? -1.441 7.629 7.743 1.00 93.19 239 TRP A CA 1
ATOM 1782 C C . TRP A 1 239 ? -1.360 7.997 9.220 1.00 93.19 239 TRP A C 1
ATOM 1784 O O . TRP A 1 239 ? -0.594 8.870 9.631 1.00 93.19 239 TRP A O 1
ATOM 1794 N N . ASP A 1 240 ? -2.199 7.337 10.019 1.00 89.69 240 ASP A N 1
ATOM 1795 C CA . ASP A 1 240 ? -2.262 7.577 11.457 1.00 89.69 240 ASP A CA 1
ATOM 1796 C C . ASP A 1 240 ? -0.953 7.099 12.143 1.00 89.69 240 ASP A C 1
ATOM 1798 O O . ASP A 1 240 ? -0.407 6.034 11.800 1.00 89.69 240 ASP A O 1
ATOM 1802 N N . PRO A 1 241 ? -0.407 7.876 13.100 1.00 86.62 241 PRO A N 1
ATOM 1803 C CA . PRO A 1 241 ? 0.801 7.505 13.830 1.00 86.62 241 PRO A CA 1
ATOM 1804 C C . PRO A 1 241 ? 0.563 6.254 14.674 1.00 86.62 241 PRO A C 1
ATOM 1806 O O . PRO A 1 241 ? -0.561 5.978 15.094 1.00 86.62 241 PRO A O 1
ATOM 1809 N N . ALA A 1 242 ? 1.634 5.500 14.931 1.00 83.44 242 ALA A N 1
ATOM 1810 C CA . ALA A 1 242 ? 1.545 4.322 15.783 1.00 83.44 242 ALA A CA 1
ATOM 1811 C C . ALA A 1 242 ? 1.010 4.686 17.177 1.00 83.44 242 ALA A C 1
ATOM 1813 O O . ALA A 1 242 ? 1.420 5.718 17.724 1.00 83.44 242 ALA A O 1
ATOM 1814 N N . PRO A 1 243 ? 0.127 3.858 17.769 1.00 80.75 243 PRO A N 1
ATOM 1815 C CA . PRO A 1 243 ? -0.239 4.012 19.164 1.00 80.75 243 PRO A CA 1
ATOM 1816 C C . PRO A 1 243 ? 1.032 3.999 20.023 1.00 80.75 243 PRO A C 1
ATOM 1818 O O . PRO A 1 243 ? 1.966 3.249 19.718 1.00 80.75 243 PRO A O 1
ATOM 1821 N N . PRO A 1 244 ? 1.097 4.808 21.092 1.00 78.50 244 PRO A N 1
ATOM 1822 C CA . PRO A 1 244 ? 2.219 4.748 22.015 1.00 78.50 244 PRO A CA 1
ATOM 1823 C C . PRO A 1 244 ? 2.348 3.328 22.577 1.00 78.50 244 PRO A C 1
ATOM 1825 O O . PRO A 1 244 ? 1.346 2.692 22.914 1.00 78.50 244 PRO A O 1
ATOM 1828 N N . SER A 1 245 ? 3.583 2.834 22.677 1.00 76.00 245 SER A N 1
ATOM 1829 C CA . SER A 1 245 ? 3.850 1.532 23.281 1.00 76.00 245 SER A CA 1
ATOM 1830 C C . SER A 1 245 ? 3.370 1.509 24.739 1.00 76.00 245 SER A C 1
ATOM 1832 O O . SER A 1 245 ? 3.471 2.522 25.441 1.00 76.00 245 SER A O 1
ATOM 1834 N N . PRO A 1 246 ? 2.828 0.374 25.221 1.00 77.06 246 PRO A N 1
ATOM 1835 C CA . PRO A 1 246 ? 2.459 0.247 26.622 1.00 77.06 246 PRO A CA 1
ATOM 1836 C C . PRO A 1 246 ? 3.697 0.446 27.513 1.00 77.06 246 PRO A C 1
ATOM 1838 O O . PRO A 1 246 ? 4.808 0.081 27.112 1.00 77.06 246 PRO A O 1
ATOM 1841 N N . PRO A 1 247 ? 3.536 1.025 28.719 1.00 79.19 247 PRO A N 1
ATOM 1842 C CA . PRO A 1 247 ? 4.645 1.179 29.649 1.00 79.19 247 PRO A CA 1
ATOM 1843 C C . PRO A 1 247 ? 5.256 -0.193 29.979 1.00 79.19 247 PRO A C 1
ATOM 1845 O O . PRO A 1 247 ? 4.524 -1.188 30.029 1.00 79.19 247 PRO A O 1
ATOM 1848 N N . PRO A 1 248 ? 6.580 -0.268 30.214 1.00 76.50 248 PRO A N 1
ATOM 1849 C CA . PRO A 1 248 ? 7.223 -1.524 30.567 1.00 76.50 248 PRO A CA 1
ATOM 1850 C C . PRO A 1 248 ? 6.581 -2.110 31.835 1.00 76.50 248 PRO A C 1
ATOM 1852 O O . PRO A 1 248 ? 6.200 -1.349 32.734 1.00 76.50 248 PRO A O 1
ATOM 1855 N N . PRO A 1 249 ? 6.459 -3.446 31.934 1.00 81.62 249 PRO A N 1
ATOM 1856 C CA . PRO A 1 249 ? 5.960 -4.073 33.148 1.00 81.62 249 PRO A CA 1
ATOM 1857 C C . PRO A 1 249 ? 6.857 -3.703 34.341 1.00 81.62 249 PRO A C 1
ATOM 1859 O O . PRO A 1 249 ? 8.064 -3.497 34.165 1.00 81.62 249 PRO A O 1
ATOM 1862 N N . PRO A 1 250 ? 6.297 -3.612 35.562 1.00 84.69 250 PRO A N 1
ATOM 1863 C CA . PRO A 1 250 ? 7.099 -3.373 36.753 1.00 84.69 250 PRO A CA 1
ATOM 1864 C C . PRO A 1 250 ? 8.166 -4.472 36.902 1.00 84.69 250 PRO A C 1
ATOM 1866 O O . PRO A 1 250 ? 7.908 -5.625 36.540 1.00 84.69 250 PRO A O 1
ATOM 1869 N N . PRO A 1 251 ? 9.360 -4.142 37.430 1.00 82.19 251 PRO A N 1
ATOM 1870 C CA . PRO A 1 251 ? 10.407 -5.132 37.635 1.00 82.19 251 PRO A CA 1
ATOM 1871 C C . PRO A 1 251 ? 9.896 -6.270 38.534 1.00 82.19 251 PRO A C 1
ATOM 1873 O O . PRO A 1 251 ? 9.151 -6.006 39.486 1.00 82.19 251 PRO A O 1
ATOM 1876 N N . PRO A 1 252 ? 10.283 -7.530 38.258 1.00 82.12 252 PRO A N 1
ATOM 1877 C CA . PRO A 1 252 ? 9.908 -8.647 39.110 1.00 82.12 252 PRO A CA 1
ATOM 1878 C C . PRO A 1 252 ? 10.452 -8.434 40.534 1.00 82.12 252 PRO A C 1
ATOM 1880 O O . PRO A 1 252 ? 11.523 -7.838 40.701 1.00 82.12 252 PRO A O 1
ATOM 1883 N N . PRO A 1 253 ? 9.741 -8.911 41.571 1.00 86.12 253 PRO A N 1
ATOM 1884 C CA . PRO A 1 253 ? 10.237 -8.844 42.939 1.00 86.12 253 PRO A CA 1
ATOM 1885 C C . PRO A 1 253 ? 11.587 -9.573 43.057 1.00 86.12 253 PRO A C 1
ATOM 1887 O O . PRO A 1 253 ? 11.812 -10.561 42.350 1.00 86.12 253 PRO A O 1
ATOM 1890 N N . PRO A 1 254 ? 12.494 -9.113 43.940 1.00 83.12 254 PRO A N 1
ATOM 1891 C CA . PRO A 1 254 ? 13.784 -9.760 44.135 1.00 83.12 254 PRO A CA 1
ATOM 1892 C C . PRO A 1 254 ? 13.589 -11.227 44.531 1.00 83.12 254 PRO A C 1
ATOM 1894 O O . PRO A 1 254 ? 12.817 -11.542 45.439 1.00 83.12 254 PRO A O 1
ATOM 1897 N N . LEU A 1 255 ? 14.295 -12.119 43.831 1.00 80.06 255 LEU A N 1
ATOM 1898 C CA . LEU A 1 255 ? 14.304 -13.546 44.140 1.00 80.06 255 LEU A CA 1
ATOM 1899 C C . LEU A 1 255 ? 14.840 -13.766 45.568 1.00 80.06 255 LEU A C 1
ATOM 1901 O O . LEU A 1 255 ? 15.797 -13.094 45.968 1.00 80.06 255 LEU A O 1
ATOM 1905 N N . PRO A 1 256 ? 14.263 -14.705 46.340 1.00 84.44 256 PRO A N 1
ATOM 1906 C CA . PRO A 1 256 ? 14.828 -15.093 47.625 1.00 84.44 256 PRO A CA 1
ATOM 1907 C C . PRO A 1 256 ? 16.245 -15.663 47.435 1.00 84.44 256 PRO A C 1
ATOM 1909 O O . PRO A 1 256 ? 16.533 -16.256 46.389 1.00 84.44 256 PRO A O 1
ATOM 1912 N N . PRO A 1 257 ? 17.140 -15.502 48.427 1.00 82.06 257 PRO A N 1
ATOM 1913 C CA . PRO A 1 257 ? 18.487 -16.051 48.346 1.00 82.06 257 PRO A CA 1
ATOM 1914 C C . PRO A 1 257 ? 18.425 -17.576 48.159 1.00 82.06 257 PRO A C 1
ATOM 1916 O O . PRO A 1 257 ? 17.592 -18.233 48.795 1.00 82.06 257 PRO A O 1
ATOM 1919 N N . PRO A 1 258 ? 19.285 -18.154 47.300 1.00 77.19 258 PRO A N 1
ATOM 1920 C CA . PRO A 1 258 ? 19.298 -19.591 47.080 1.00 77.19 258 PRO A CA 1
ATOM 1921 C C . PRO A 1 258 ? 19.624 -20.327 48.390 1.00 77.19 258 PRO A C 1
ATOM 1923 O O . PRO A 1 258 ? 20.471 -19.861 49.160 1.00 77.19 258 PRO A O 1
ATOM 1926 N N . PRO A 1 259 ? 18.978 -21.476 48.662 1.00 78.56 259 PRO A N 1
ATOM 1927 C CA . PRO A 1 259 ? 19.338 -22.306 49.801 1.00 78.56 259 PRO A CA 1
ATOM 1928 C C . PRO A 1 259 ? 20.779 -22.809 49.652 1.00 78.56 259 PRO A C 1
ATOM 1930 O O . PRO A 1 259 ? 21.237 -23.110 48.548 1.00 78.56 259 PRO A O 1
ATOM 1933 N N . SER A 1 260 ? 21.492 -22.894 50.777 1.00 77.81 260 SER A N 1
ATOM 1934 C CA . SER A 1 260 ? 22.870 -23.387 50.828 1.00 77.81 260 SER A CA 1
ATOM 1935 C C . SER A 1 260 ? 22.995 -24.758 50.149 1.00 77.81 260 SER A C 1
ATOM 1937 O O . SER A 1 260 ? 22.152 -25.627 50.396 1.00 77.81 260 SER A O 1
ATOM 1939 N N . PRO A 1 261 ? 24.032 -24.987 49.321 1.00 74.69 261 PRO A N 1
ATOM 1940 C CA . PRO A 1 261 ? 24.209 -26.265 48.647 1.00 74.69 261 PRO A CA 1
ATOM 1941 C C . PRO A 1 261 ? 24.417 -27.394 49.671 1.00 74.69 261 PRO A C 1
ATOM 1943 O O . PRO A 1 261 ? 25.136 -27.200 50.658 1.00 74.69 261 PRO A O 1
ATOM 1946 N N . PRO A 1 262 ? 23.812 -28.577 49.460 1.00 77.31 262 PRO A N 1
ATOM 1947 C CA . PRO A 1 262 ? 24.082 -29.742 50.291 1.00 77.31 262 PRO A CA 1
ATOM 1948 C C . PRO A 1 262 ? 25.543 -30.198 50.120 1.00 77.31 262 PRO A C 1
ATOM 1950 O O . PRO A 1 262 ? 26.156 -29.941 49.080 1.00 77.31 262 PRO A O 1
ATOM 1953 N N . PRO A 1 263 ? 26.121 -30.882 51.124 1.00 74.88 263 PRO A N 1
ATOM 1954 C CA . PRO A 1 263 ? 27.486 -31.382 51.037 1.00 74.88 263 PRO A CA 1
ATOM 1955 C C . PRO A 1 263 ? 27.640 -32.348 49.855 1.00 74.88 263 PRO A C 1
ATOM 1957 O O . PRO A 1 263 ? 26.826 -33.251 49.652 1.00 74.88 263 PRO A O 1
ATOM 1960 N N . LEU A 1 264 ? 28.705 -32.138 49.077 1.00 65.31 264 LEU A N 1
ATOM 1961 C CA . LEU A 1 264 ? 29.067 -32.954 47.921 1.00 65.31 264 LEU A CA 1
ATOM 1962 C C . LEU A 1 264 ? 29.246 -34.419 48.343 1.00 65.31 264 LEU A C 1
ATOM 1964 O O . LEU A 1 264 ? 30.088 -34.737 49.183 1.00 65.31 264 LEU A O 1
ATOM 1968 N N . SER A 1 265 ? 28.455 -35.309 47.744 1.00 73.88 265 SER A N 1
ATOM 1969 C CA . SER A 1 265 ? 28.668 -36.756 47.847 1.00 73.88 265 SER A CA 1
ATOM 1970 C C . SER A 1 265 ? 29.912 -37.165 47.044 1.00 73.88 265 SER A C 1
ATOM 1972 O O . SER A 1 265 ? 30.206 -36.533 46.025 1.00 73.88 265 SER A O 1
ATOM 1974 N N . PRO A 1 266 ? 30.660 -38.199 47.473 1.00 74.25 266 PRO A N 1
ATOM 1975 C CA . PRO A 1 266 ? 31.861 -38.638 46.771 1.00 74.25 266 PRO A CA 1
ATOM 1976 C C . PRO A 1 266 ? 31.528 -39.203 45.379 1.00 74.25 266 PRO A C 1
ATOM 1978 O O . PRO A 1 266 ? 30.459 -39.792 45.195 1.00 74.25 266 PRO A O 1
ATOM 1981 N N . PRO A 1 267 ? 32.432 -39.045 44.395 1.00 70.69 267 PRO A N 1
ATOM 1982 C CA . PRO A 1 267 ? 32.199 -39.523 43.039 1.00 70.69 267 PRO A CA 1
ATOM 1983 C C . PRO A 1 267 ? 32.165 -41.062 42.994 1.00 70.69 267 PRO A C 1
ATOM 1985 O O . PRO A 1 267 ? 32.975 -41.711 43.664 1.00 70.69 267 PRO A O 1
ATOM 1988 N N . PRO A 1 268 ? 31.259 -41.667 42.204 1.00 73.31 268 PRO A N 1
ATOM 1989 C CA . PRO A 1 268 ? 31.244 -43.109 41.999 1.00 73.31 268 PRO A CA 1
ATOM 1990 C C . PRO A 1 268 ? 32.454 -43.569 41.160 1.00 73.31 268 PRO A C 1
ATOM 1992 O O . PRO A 1 268 ? 32.983 -42.792 40.360 1.00 73.31 268 PRO A O 1
ATOM 1995 N N . PRO A 1 269 ? 32.905 -44.828 41.320 1.00 73.25 269 PRO A N 1
ATOM 1996 C CA . PRO A 1 269 ? 34.031 -45.365 40.565 1.00 73.25 269 PRO A CA 1
ATOM 1997 C C . PRO A 1 269 ? 33.695 -45.556 39.080 1.00 73.25 269 PRO A C 1
ATOM 1999 O O . PRO A 1 269 ? 32.563 -45.873 38.711 1.00 73.25 269 PRO A O 1
ATOM 2002 N N . SER A 1 270 ? 34.716 -45.385 38.239 1.00 70.94 270 SER A N 1
ATOM 2003 C CA . SER A 1 270 ? 34.640 -45.484 36.781 1.00 70.94 270 SER A CA 1
ATOM 2004 C C . SER A 1 270 ? 34.114 -46.851 36.315 1.00 70.94 270 SER A C 1
ATOM 2006 O O . SER A 1 270 ? 34.612 -47.879 36.786 1.00 70.94 270 SER A O 1
ATOM 2008 N N . PRO A 1 271 ? 33.155 -46.901 35.372 1.00 74.44 271 PRO A N 1
ATOM 2009 C CA . PRO A 1 271 ? 32.666 -48.161 34.828 1.00 74.44 271 PRO A CA 1
ATOM 2010 C C . PRO A 1 271 ? 33.706 -48.823 33.899 1.00 74.44 271 PRO A C 1
ATOM 2012 O O . PRO A 1 271 ? 34.504 -48.125 33.266 1.00 74.44 271 PRO A O 1
ATOM 2015 N N . PRO A 1 272 ? 33.708 -50.166 33.797 1.00 73.88 272 PRO A N 1
ATOM 2016 C CA . PRO A 1 272 ? 34.588 -50.898 32.890 1.00 73.88 272 PRO A CA 1
ATOM 2017 C C . PRO A 1 272 ? 34.194 -50.697 31.412 1.00 73.88 272 PRO A C 1
ATOM 2019 O O . PRO A 1 272 ? 33.043 -50.363 31.120 1.00 73.88 272 PRO A O 1
ATOM 2022 N N . PRO A 1 273 ? 35.131 -50.918 30.468 1.00 72.25 273 PRO A N 1
ATOM 2023 C CA . PRO A 1 273 ? 34.872 -50.733 29.043 1.00 72.25 273 PRO A CA 1
ATOM 2024 C C . PRO A 1 273 ? 33.824 -51.731 28.516 1.00 72.25 273 PRO A C 1
ATOM 2026 O O . PRO A 1 273 ? 33.814 -52.890 28.944 1.00 72.25 273 PRO A O 1
ATOM 2029 N N . PRO A 1 274 ? 32.953 -51.310 27.580 1.00 68.56 274 PRO A N 1
ATOM 2030 C CA . PRO A 1 274 ? 31.907 -52.169 27.041 1.00 68.56 274 PRO A CA 1
ATOM 2031 C C . PRO A 1 274 ? 32.473 -53.237 26.083 1.00 68.56 274 PRO A C 1
ATOM 2033 O O . PRO A 1 274 ? 33.473 -52.991 25.401 1.00 68.56 274 PRO A O 1
ATOM 2036 N N . PRO A 1 275 ? 31.837 -54.420 26.000 1.00 71.19 275 PRO A N 1
ATOM 2037 C CA . PRO A 1 275 ? 32.194 -55.457 25.034 1.00 71.19 275 PRO A CA 1
ATOM 2038 C C . PRO A 1 275 ? 31.805 -55.066 23.593 1.00 71.19 275 PRO A C 1
ATOM 2040 O O . PRO A 1 275 ? 30.947 -54.200 23.398 1.00 71.19 275 PRO A O 1
ATOM 2043 N N . PRO A 1 276 ? 32.410 -55.703 22.569 1.00 68.81 276 PRO A N 1
ATOM 2044 C CA . PRO A 1 276 ? 32.124 -55.400 21.170 1.00 68.81 276 PRO A CA 1
ATOM 2045 C C . PRO A 1 276 ? 30.679 -55.770 20.783 1.00 68.81 276 PRO A C 1
ATOM 2047 O O . PRO A 1 276 ? 30.138 -56.753 21.299 1.00 68.81 276 PRO A O 1
ATOM 2050 N N . PRO A 1 277 ? 30.053 -55.012 19.863 1.00 62.75 277 PRO A N 1
ATOM 2051 C CA . PRO A 1 277 ? 28.662 -55.225 19.486 1.00 62.75 277 PRO A CA 1
ATOM 2052 C C . PRO A 1 277 ? 28.481 -56.502 18.640 1.00 62.75 277 PRO A C 1
ATOM 2054 O O . PRO A 1 277 ? 29.339 -56.821 17.811 1.00 62.75 277 PRO A O 1
ATOM 2057 N N . PRO A 1 278 ? 27.361 -57.232 18.808 1.00 67.75 278 PRO A N 1
ATOM 2058 C CA . PRO A 1 278 ? 27.006 -58.365 17.957 1.00 67.75 278 PRO A CA 1
ATOM 2059 C C . PRO A 1 278 ? 26.526 -57.915 16.560 1.00 67.75 278 PRO A C 1
ATOM 2061 O O . PRO A 1 278 ? 26.118 -56.764 16.385 1.00 67.75 278 PRO A O 1
ATOM 2064 N N . PRO A 1 279 ? 26.551 -58.813 15.553 1.00 60.03 279 PRO A N 1
ATOM 2065 C CA . PRO A 1 279 ? 26.131 -58.492 14.191 1.00 60.03 279 PRO A CA 1
ATOM 2066 C C . PRO A 1 279 ? 24.625 -58.208 14.097 1.00 60.03 279 PRO A C 1
ATOM 2068 O O . PRO A 1 279 ? 23.806 -58.850 14.757 1.00 60.03 279 PRO A O 1
ATOM 2071 N N . ALA A 1 280 ? 24.281 -57.240 13.245 1.00 55.84 280 ALA A N 1
ATOM 2072 C CA . ALA A 1 280 ? 22.924 -56.740 13.058 1.00 55.84 280 ALA A CA 1
ATOM 2073 C C . ALA A 1 280 ? 21.969 -57.802 12.463 1.00 55.84 280 ALA A C 1
ATOM 2075 O O . ALA A 1 280 ? 22.341 -58.490 11.507 1.00 55.84 280 ALA A O 1
ATOM 2076 N N . PRO A 1 281 ? 20.727 -57.919 12.970 1.00 61.50 281 PRO A N 1
ATOM 2077 C CA . PRO A 1 281 ? 19.679 -58.720 12.343 1.00 61.50 281 PRO A CA 1
ATOM 2078 C C . PRO A 1 281 ? 19.026 -57.973 11.160 1.00 61.50 281 PRO A C 1
ATOM 2080 O O . PRO A 1 281 ? 19.092 -56.743 11.094 1.00 61.50 281 PRO A O 1
ATOM 2083 N N . PRO A 1 282 ? 18.373 -58.684 10.219 1.00 57.34 282 PRO A N 1
ATOM 2084 C CA . PRO A 1 282 ? 17.737 -58.057 9.067 1.00 57.34 282 PRO A CA 1
ATOM 2085 C C . PRO A 1 282 ? 16.468 -57.290 9.462 1.00 57.34 282 PRO A C 1
ATOM 2087 O O . PRO A 1 282 ? 15.690 -57.718 10.318 1.00 57.34 282 PRO A O 1
ATOM 2090 N N . LEU A 1 283 ? 16.278 -56.153 8.791 1.00 46.06 283 LEU A N 1
ATOM 2091 C CA . LEU A 1 283 ? 15.190 -55.197 8.979 1.00 46.06 283 LEU A CA 1
ATOM 2092 C C . LEU A 1 283 ? 13.814 -55.851 8.797 1.00 46.06 283 LEU A C 1
ATOM 2094 O O . LEU A 1 283 ? 13.530 -56.482 7.778 1.00 46.06 283 LEU A O 1
ATOM 2098 N N . ARG A 1 284 ? 12.940 -55.637 9.782 1.00 51.56 284 ARG A N 1
ATOM 2099 C CA . ARG A 1 284 ? 11.504 -55.921 9.702 1.00 51.56 284 ARG A CA 1
ATOM 2100 C C . ARG A 1 284 ? 10.779 -54.600 9.413 1.00 51.56 284 ARG A C 1
ATOM 2102 O O . ARG A 1 284 ? 11.134 -53.600 10.033 1.00 51.56 284 ARG A O 1
ATOM 2109 N N . PRO A 1 285 ? 9.781 -54.560 8.517 1.00 59.00 285 PRO A N 1
ATOM 2110 C CA . PRO A 1 285 ? 9.013 -53.341 8.290 1.00 59.00 285 PRO A CA 1
ATOM 2111 C C . PRO A 1 285 ? 8.116 -53.044 9.508 1.00 59.00 285 PRO A C 1
ATOM 2113 O O . PRO A 1 285 ? 7.436 -53.961 9.989 1.00 59.00 285 PRO A O 1
ATOM 2116 N N . PRO A 1 286 ? 8.102 -51.805 10.031 1.00 50.19 286 PRO A N 1
ATOM 2117 C CA . PRO A 1 286 ? 7.236 -51.452 11.144 1.00 50.19 286 PRO A CA 1
ATOM 2118 C C . PRO A 1 286 ? 5.779 -51.353 10.686 1.00 50.19 286 PRO A C 1
ATOM 2120 O O . PRO A 1 286 ? 5.450 -50.817 9.630 1.00 50.19 286 PRO A O 1
ATOM 2123 N N . SER A 1 287 ? 4.913 -51.935 11.509 1.00 49.66 287 SER A N 1
ATOM 2124 C CA . SER A 1 287 ? 3.460 -51.868 11.400 1.00 49.66 287 SER A CA 1
ATOM 2125 C C . SER A 1 287 ? 2.961 -50.572 12.044 1.00 49.66 287 SER A C 1
ATOM 2127 O O . SER A 1 287 ? 3.435 -50.199 13.114 1.00 49.66 287 SER A O 1
ATOM 2129 N N . LEU A 1 288 ? 2.009 -49.915 11.379 1.00 49.53 288 LEU A N 1
ATOM 2130 C CA . LEU A 1 288 ? 1.349 -48.674 11.797 1.00 49.53 288 LEU A CA 1
ATOM 2131 C C . LEU A 1 288 ? 0.742 -48.770 13.214 1.00 49.53 288 LEU A C 1
ATOM 2133 O O . LEU A 1 288 ? -0.031 -49.702 13.465 1.00 49.53 288 LEU A O 1
ATOM 2137 N N . PRO A 1 289 ? 1.011 -47.803 14.111 1.00 55.00 289 PRO A N 1
ATOM 2138 C CA . PRO A 1 289 ? 0.230 -47.602 15.324 1.00 55.00 289 PRO A CA 1
ATOM 2139 C C . PRO A 1 289 ? -1.024 -46.739 15.057 1.00 55.00 289 PRO A C 1
ATOM 2141 O O . PRO A 1 289 ? -1.113 -46.058 14.033 1.00 55.00 289 PRO A O 1
ATOM 2144 N N . PRO A 1 290 ? -2.026 -46.791 15.955 1.00 48.03 290 PRO A N 1
ATOM 2145 C CA . PRO A 1 290 ? -3.324 -46.162 15.749 1.00 48.03 290 PRO A CA 1
ATOM 2146 C C . PRO A 1 290 ? -3.270 -44.636 15.876 1.00 48.03 290 PRO A C 1
ATOM 2148 O O . PRO A 1 290 ? -2.683 -44.078 16.801 1.00 48.03 290 PRO A O 1
ATOM 2151 N N . SER A 1 291 ? -3.966 -43.985 14.950 1.00 54.47 291 SER A N 1
ATOM 2152 C CA . SER A 1 291 ? -4.220 -42.552 14.868 1.00 54.47 291 SER A CA 1
ATOM 2153 C C . SER A 1 291 ? -5.063 -42.049 16.046 1.00 54.47 291 SER A C 1
ATOM 2155 O O . SER A 1 291 ? -6.288 -42.195 16.049 1.00 54.47 291 SER A O 1
ATOM 2157 N N . PHE A 1 292 ? -4.412 -41.407 17.014 1.00 46.59 292 PHE A N 1
ATOM 2158 C CA . PHE A 1 292 ? -5.022 -40.338 17.805 1.00 46.59 292 PHE A CA 1
ATOM 2159 C C . PHE A 1 292 ? -4.617 -39.003 17.164 1.00 46.59 292 PHE A C 1
ATOM 2161 O O . PHE A 1 292 ? -3.456 -38.870 16.777 1.00 46.59 292 PHE A O 1
ATOM 2168 N N . PRO A 1 293 ? -5.529 -38.028 17.004 1.00 50.09 293 PRO A N 1
ATOM 2169 C CA . PRO A 1 293 ? -5.180 -36.735 16.429 1.00 50.09 293 PRO A CA 1
ATOM 2170 C C . PRO A 1 293 ? -4.232 -36.015 17.392 1.00 50.09 293 PRO A C 1
ATOM 2172 O O . PRO A 1 293 ? -4.635 -35.555 18.461 1.00 50.09 293 PRO A O 1
ATOM 2175 N N . VAL A 1 294 ? -2.948 -35.981 17.041 1.00 57.62 294 VAL A N 1
ATOM 2176 C CA . VAL A 1 294 ? -1.926 -35.218 17.755 1.00 57.62 294 VAL A CA 1
ATOM 2177 C C . VAL A 1 294 ? -2.130 -33.761 17.371 1.00 57.62 294 VAL A C 1
ATOM 2179 O O . VAL A 1 294 ? -1.626 -33.307 16.353 1.00 57.62 294 VAL A O 1
ATOM 2182 N N . VAL A 1 295 ? -2.935 -33.048 18.154 1.00 70.94 295 VAL A N 1
ATOM 2183 C CA . VAL A 1 295 ? -3.222 -31.635 17.903 1.00 70.94 295 VAL A CA 1
ATOM 2184 C C . VAL A 1 295 ? -2.016 -30.808 18.354 1.00 70.94 295 VAL A C 1
ATOM 2186 O O . VAL A 1 295 ? -1.600 -30.847 19.519 1.00 70.94 295 VAL A O 1
ATOM 2189 N N . CYS A 1 296 ? -1.412 -30.086 17.419 1.00 81.00 296 CYS A N 1
ATOM 2190 C CA . CYS A 1 296 ? -0.588 -28.935 17.742 1.00 81.00 296 CYS A CA 1
ATOM 2191 C C . CYS A 1 296 ? -1.515 -27.751 18.011 1.00 81.00 296 CYS A C 1
ATOM 2193 O O . CYS A 1 296 ? -2.513 -27.579 17.330 1.00 81.00 296 CYS A O 1
ATOM 2195 N N . ASP A 1 297 ? -1.237 -26.993 19.071 1.00 83.38 297 ASP A N 1
ATOM 2196 C CA . ASP A 1 297 ? -1.915 -25.721 19.318 1.00 83.38 297 ASP A CA 1
ATOM 2197 C C . ASP A 1 297 ? -0.923 -24.605 18.999 1.00 83.38 297 ASP A C 1
ATOM 2199 O O . ASP A 1 297 ? -0.268 -24.045 19.883 1.00 83.38 297 ASP A O 1
ATOM 2203 N N . GLU A 1 298 ? -0.747 -24.352 17.703 1.00 88.31 298 GLU A N 1
ATOM 2204 C CA . GLU A 1 298 ? 0.195 -23.373 17.161 1.00 88.31 298 GLU A CA 1
ATOM 2205 C C . GLU A 1 298 ? -0.150 -21.963 17.637 1.00 88.31 298 GLU A C 1
ATOM 2207 O O . GLU A 1 298 ? 0.723 -21.095 17.688 1.00 88.31 298 GLU A O 1
ATOM 2212 N N . SER A 1 299 ? -1.401 -21.719 18.048 1.00 82.69 299 SER A N 1
ATOM 2213 C CA . SER A 1 299 ? -1.837 -20.439 18.611 1.00 82.69 299 SER A CA 1
ATOM 2214 C C . SER A 1 299 ? -1.016 -20.049 19.846 1.00 82.69 299 SER A C 1
ATOM 2216 O O . SER A 1 299 ? -0.677 -18.873 19.993 1.00 82.69 299 SER A O 1
ATOM 2218 N N . GLN A 1 300 ? -0.610 -21.033 20.656 1.00 87.31 300 GLN A N 1
ATOM 2219 C CA . GLN A 1 300 ? 0.136 -20.846 21.903 1.00 87.31 300 GLN A CA 1
ATOM 2220 C C . GLN A 1 300 ? 1.657 -20.779 21.711 1.00 87.31 300 GLN A C 1
ATOM 2222 O O . GLN A 1 300 ? 2.387 -20.550 22.677 1.00 87.31 300 GLN A O 1
ATOM 2227 N N . TRP A 1 301 ? 2.161 -21.007 20.496 1.00 92.38 301 TRP A N 1
ATOM 2228 C CA . TRP A 1 301 ? 3.602 -21.057 20.259 1.00 92.38 301 TRP A CA 1
ATOM 2229 C C . TRP A 1 301 ? 4.197 -19.635 20.274 1.00 92.38 301 TRP A C 1
ATOM 2231 O O . TRP A 1 301 ? 3.604 -18.716 19.702 1.00 92.38 301 TRP A O 1
ATOM 2241 N N . PRO A 1 302 ? 5.333 -19.411 20.962 1.00 91.19 302 PRO A N 1
ATOM 2242 C CA . PRO A 1 302 ? 5.914 -18.087 21.155 1.00 91.19 302 PRO A CA 1
ATOM 2243 C C . PRO A 1 302 ? 6.642 -17.595 19.902 1.00 91.19 302 PRO A C 1
ATOM 2245 O O . PRO A 1 302 ? 7.064 -18.398 19.076 1.00 91.19 302 PRO A O 1
ATOM 2248 N N . ASP A 1 303 ? 6.846 -16.278 19.813 1.00 89.81 303 ASP A N 1
ATOM 2249 C CA . ASP A 1 303 ? 7.724 -15.634 18.824 1.00 89.81 303 ASP A CA 1
ATOM 2250 C C . ASP A 1 303 ? 7.477 -16.092 17.378 1.00 89.81 303 ASP A C 1
ATOM 2252 O O . ASP A 1 303 ? 8.415 -16.309 16.622 1.00 89.81 303 ASP A O 1
ATOM 2256 N N . LYS A 1 304 ? 6.205 -16.243 16.993 1.00 93.25 304 LYS A N 1
ATOM 2257 C CA . LYS A 1 304 ? 5.827 -16.431 15.590 1.00 93.25 304 LYS A CA 1
ATOM 2258 C C . LYS A 1 304 ? 5.992 -15.119 14.852 1.00 93.25 304 LYS A C 1
ATOM 2260 O O . LYS A 1 304 ? 5.477 -14.095 15.316 1.00 93.25 304 LYS A O 1
ATOM 2265 N N . ASP A 1 305 ? 6.663 -15.153 13.716 1.00 84.25 305 ASP A N 1
ATOM 2266 C CA . ASP A 1 305 ? 6.799 -13.956 12.914 1.00 84.25 305 ASP A CA 1
ATOM 2267 C C . ASP A 1 305 ? 5.457 -13.570 12.295 1.00 84.25 305 ASP A C 1
ATOM 2269 O O . ASP A 1 305 ? 4.714 -14.428 11.819 1.00 84.25 305 ASP A O 1
ATOM 2273 N N . HIS A 1 306 ? 5.079 -12.302 12.466 1.00 81.94 306 HIS A N 1
ATOM 2274 C CA . HIS A 1 306 ? 3.753 -11.775 12.122 1.00 81.94 306 HIS A CA 1
ATOM 2275 C C . HIS A 1 306 ? 2.554 -12.620 12.630 1.00 81.94 306 HIS A C 1
ATOM 2277 O O . HIS A 1 306 ? 1.434 -12.493 12.140 1.00 81.94 306 HIS A O 1
ATOM 2283 N N . GLY A 1 307 ? 2.754 -13.476 13.643 1.00 83.81 307 GLY A N 1
ATOM 2284 C CA . GLY A 1 307 ? 1.732 -14.404 14.141 1.00 83.81 307 GLY A CA 1
ATOM 2285 C C . GLY A 1 307 ? 1.403 -15.580 13.208 1.00 83.81 307 GLY A C 1
ATOM 2286 O O . GLY A 1 307 ? 0.383 -16.238 13.424 1.00 83.81 307 GLY A O 1
ATOM 2287 N N . LEU A 1 308 ? 2.235 -15.856 12.201 1.00 87.88 308 LEU A N 1
ATOM 2288 C CA . LEU A 1 308 ? 1.942 -16.796 11.121 1.00 87.88 308 LEU A CA 1
ATOM 2289 C C . LEU A 1 308 ? 2.008 -18.273 11.542 1.00 87.88 308 LEU A C 1
ATOM 2291 O O . LEU A 1 308 ? 2.950 -18.738 12.188 1.00 87.88 308 LEU A O 1
ATOM 2295 N N . VAL A 1 309 ? 0.993 -19.024 11.108 1.00 92.69 309 VAL A N 1
ATOM 2296 C CA . VAL A 1 309 ? 0.906 -20.487 11.205 1.00 92.69 309 VAL A CA 1
ATOM 2297 C C . VAL A 1 309 ? 0.961 -21.046 9.786 1.00 92.69 309 VAL A C 1
ATOM 2299 O O . VAL A 1 309 ? 0.068 -20.804 8.978 1.00 92.69 309 VAL A O 1
ATOM 2302 N N . CYS A 1 310 ? 2.033 -21.770 9.482 1.00 89.81 310 CYS A N 1
ATOM 2303 C CA . CYS A 1 310 ? 2.381 -22.236 8.139 1.00 89.81 310 CYS A CA 1
ATOM 2304 C C . CYS A 1 310 ? 1.847 -23.631 7.808 1.00 89.81 310 CYS A C 1
ATOM 2306 O O . CYS A 1 310 ? 2.037 -24.132 6.700 1.00 89.81 310 CYS A O 1
ATOM 2308 N N . GLY A 1 311 ? 1.181 -24.265 8.766 1.00 88.50 311 GLY A N 1
ATOM 2309 C CA . GLY A 1 311 ? 0.512 -25.546 8.624 1.00 88.50 311 GLY A CA 1
ATOM 2310 C C . GLY A 1 311 ? 0.306 -26.195 9.985 1.00 88.50 311 GLY A C 1
ATOM 2311 O O . GLY A 1 311 ? 0.652 -25.623 11.018 1.00 88.50 311 GLY A O 1
ATOM 2312 N N . GLU A 1 312 ? -0.216 -27.415 9.972 1.00 87.69 312 GLU A N 1
ATOM 2313 C CA . GLU A 1 312 ? -0.303 -28.246 11.173 1.00 87.69 312 GLU A CA 1
ATOM 2314 C C . GLU A 1 312 ? 1.097 -28.444 11.760 1.00 87.69 312 GLU A C 1
ATOM 2316 O O . GLU A 1 312 ? 2.029 -28.833 11.054 1.00 87.69 312 GLU A O 1
ATOM 2321 N N . CYS A 1 313 ? 1.248 -28.155 13.048 1.00 92.81 313 CYS A N 1
ATOM 2322 C CA . CYS A 1 313 ? 2.502 -28.225 13.783 1.00 92.81 313 CYS A CA 1
ATOM 2323 C C . CYS A 1 313 ? 3.640 -27.383 13.192 1.00 92.81 313 CYS A C 1
ATOM 2325 O O . CYS A 1 313 ? 4.807 -27.665 13.472 1.00 92.81 313 CYS A O 1
ATOM 2327 N N . LYS A 1 314 ? 3.327 -26.367 12.382 1.00 94.25 314 LYS A N 1
ATOM 2328 C CA . LYS A 1 314 ? 4.301 -25.660 11.549 1.00 94.25 314 LYS A CA 1
ATOM 2329 C C . LYS A 1 314 ? 4.083 -24.159 11.618 1.00 94.25 314 LYS A C 1
ATOM 2331 O O . LYS A 1 314 ? 3.010 -23.663 11.286 1.00 94.25 314 LYS A O 1
ATOM 2336 N N . VAL A 1 315 ? 5.110 -23.415 12.012 1.00 95.94 315 VAL A N 1
ATOM 2337 C CA . VAL A 1 315 ? 5.030 -21.956 12.174 1.00 95.94 315 VAL A CA 1
ATOM 2338 C C . VAL A 1 315 ? 6.245 -21.265 11.581 1.00 95.94 315 VAL A C 1
ATOM 2340 O O . VAL A 1 315 ? 7.314 -21.869 11.476 1.00 95.94 315 VAL A O 1
ATOM 2343 N N . LEU A 1 316 ? 6.074 -19.991 11.236 1.00 95.44 316 LEU A N 1
ATOM 2344 C CA . LEU A 1 316 ? 7.184 -19.107 10.917 1.00 95.44 316 LEU A CA 1
ATOM 2345 C C . LEU A 1 316 ? 7.741 -18.545 12.227 1.00 95.44 316 LEU A C 1
ATOM 2347 O O . LEU A 1 316 ? 7.032 -17.858 12.960 1.00 95.44 316 LEU A O 1
ATOM 2351 N N . VAL A 1 317 ? 8.977 -18.888 12.566 1.00 94.94 317 VAL A N 1
ATOM 2352 C CA . VAL A 1 317 ? 9.621 -18.515 13.830 1.00 94.94 317 VAL A CA 1
ATOM 2353 C C . VAL A 1 317 ? 10.389 -17.217 13.646 1.00 94.94 317 VAL A C 1
ATOM 2355 O O . VAL A 1 317 ? 11.303 -17.186 12.842 1.00 94.94 317 VAL A O 1
ATOM 2358 N N . ASN A 1 318 ? 10.094 -16.186 14.437 1.00 88.38 318 ASN A N 1
ATOM 2359 C CA . ASN A 1 318 ? 10.870 -14.945 14.511 1.00 88.38 318 ASN A CA 1
ATOM 2360 C C . ASN A 1 318 ? 12.071 -15.094 15.467 1.00 88.38 318 ASN A C 1
ATOM 2362 O O . ASN A 1 318 ? 12.112 -15.964 16.344 1.00 88.38 318 ASN A O 1
ATOM 2366 N N . ARG A 1 319 ? 13.029 -14.168 15.362 1.00 85.69 319 ARG A N 1
ATOM 2367 C CA . ARG A 1 319 ? 14.255 -14.075 16.169 1.00 85.69 319 ARG A CA 1
ATOM 2368 C C . ARG A 1 319 ? 15.052 -15.372 16.097 1.00 85.69 319 ARG A C 1
ATOM 2370 O O . ARG A 1 319 ? 15.612 -15.833 17.097 1.00 85.69 319 ARG A O 1
ATOM 2377 N N . PHE A 1 320 ? 15.058 -15.975 14.916 1.00 88.75 320 PHE A N 1
ATOM 2378 C CA . PHE A 1 320 ? 15.654 -17.267 14.664 1.00 88.75 320 PHE A CA 1
ATOM 2379 C C . PHE A 1 320 ? 17.162 -17.216 14.896 1.00 88.75 320 PHE A C 1
ATOM 2381 O O . PHE A 1 320 ? 17.629 -17.869 15.824 1.00 88.75 320 PHE A O 1
ATOM 2388 N N . ASP A 1 321 ? 17.919 -16.375 14.188 1.00 85.81 321 ASP A N 1
ATOM 2389 C CA . ASP A 1 321 ? 19.373 -16.222 14.372 1.00 85.81 321 ASP A CA 1
ATOM 2390 C C . ASP A 1 321 ? 19.779 -15.811 15.805 1.00 85.81 321 ASP A C 1
ATOM 2392 O O . ASP A 1 321 ? 20.778 -16.280 16.363 1.00 85.81 321 ASP A O 1
ATOM 2396 N N . SER A 1 322 ? 18.988 -14.932 16.418 1.00 83.25 322 SER A N 1
ATOM 2397 C CA . SER A 1 322 ? 19.368 -14.209 17.631 1.00 83.25 322 SER A CA 1
ATOM 2398 C C . SER A 1 322 ? 18.954 -14.907 18.928 1.00 83.25 322 SER A C 1
ATOM 2400 O O . SER A 1 322 ? 19.650 -14.765 19.940 1.00 83.25 322 SER A O 1
ATOM 2402 N N . LYS A 1 323 ? 17.863 -15.688 18.924 1.00 88.19 323 LYS A N 1
ATOM 2403 C CA . LYS A 1 323 ? 17.332 -16.373 20.116 1.00 88.19 323 LYS A CA 1
ATOM 2404 C C . LYS A 1 323 ? 17.417 -17.892 20.020 1.00 88.19 323 LYS A C 1
ATOM 2406 O O . LYS A 1 323 ? 17.969 -18.518 20.924 1.00 88.19 323 LYS A O 1
ATOM 2411 N N . TYR A 1 324 ? 16.851 -18.480 18.970 1.00 90.12 324 TYR A N 1
ATOM 2412 C CA . TYR A 1 324 ? 16.630 -19.930 18.898 1.00 90.12 324 TYR A CA 1
ATOM 2413 C C . TYR A 1 324 ? 17.753 -20.682 18.183 1.00 90.12 324 TYR A C 1
ATOM 2415 O O . TYR A 1 324 ? 18.052 -21.819 18.540 1.00 90.12 324 TYR A O 1
ATOM 2423 N N . ARG A 1 325 ? 18.414 -20.019 17.233 1.00 89.25 325 ARG A N 1
ATOM 2424 C CA . ARG A 1 325 ? 19.525 -20.451 16.371 1.00 89.25 325 ARG A CA 1
ATOM 2425 C C . ARG A 1 325 ? 19.240 -21.636 15.452 1.00 89.25 325 ARG A C 1
ATOM 2427 O O . ARG A 1 325 ? 19.875 -21.717 14.409 1.00 89.25 325 ARG A O 1
ATOM 2434 N N . SER A 1 326 ? 18.345 -22.543 15.827 1.00 94.62 326 SER A N 1
ATOM 2435 C CA . SER A 1 326 ? 17.932 -23.704 15.040 1.00 94.62 326 SER A CA 1
ATOM 2436 C C . SER A 1 326 ? 16.463 -24.046 15.305 1.00 94.62 326 SER A C 1
ATOM 2438 O O . SER A 1 326 ? 15.903 -23.689 16.350 1.00 94.62 326 SER A O 1
ATOM 2440 N N . CYS A 1 327 ? 15.833 -24.780 14.384 1.00 95.62 327 CYS A N 1
ATOM 2441 C CA . CYS A 1 327 ? 14.458 -25.240 14.583 1.00 95.62 327 CYS A CA 1
ATOM 2442 C C . CYS A 1 327 ? 14.351 -26.236 15.741 1.00 95.62 327 CYS A C 1
ATOM 2444 O O . CYS A 1 327 ? 13.366 -26.206 16.473 1.00 95.62 327 CYS A O 1
ATOM 2446 N N . SER A 1 328 ? 15.381 -27.046 15.995 1.00 94.81 328 SER A N 1
ATOM 2447 C CA . SER A 1 328 ? 15.456 -27.857 17.215 1.00 94.81 328 SER A CA 1
ATOM 2448 C C . SER A 1 328 ? 15.441 -27.008 18.484 1.00 94.81 328 SER A C 1
ATOM 2450 O O . SER A 1 328 ? 14.715 -27.333 19.424 1.00 94.81 328 SER A O 1
ATOM 2452 N N . GLY A 1 329 ? 16.185 -25.896 18.508 1.00 93.31 329 GLY A N 1
ATOM 2453 C CA . GLY A 1 329 ? 16.195 -24.963 19.635 1.00 93.31 329 GLY A CA 1
ATOM 2454 C C . GLY A 1 329 ? 14.820 -24.341 19.887 1.00 93.31 329 GLY A C 1
ATOM 2455 O O . GLY A 1 329 ? 14.385 -24.241 21.034 1.00 93.31 329 GLY A O 1
ATOM 2456 N N . TYR A 1 330 ? 14.099 -23.986 18.822 1.00 95.00 330 TYR A N 1
ATOM 2457 C CA . TYR A 1 330 ? 12.723 -23.502 18.924 1.00 95.00 330 TYR A CA 1
ATOM 2458 C C . TYR A 1 330 ? 11.751 -24.586 19.412 1.00 95.00 330 TYR A C 1
ATOM 2460 O O . TYR A 1 330 ? 11.043 -24.383 20.402 1.00 95.00 330 TYR A O 1
ATOM 2468 N N . CYS A 1 331 ? 11.751 -25.758 18.769 1.00 94.81 331 CYS A N 1
ATOM 2469 C CA . CYS A 1 331 ? 10.856 -26.860 19.116 1.00 94.81 331 CYS A CA 1
ATOM 2470 C C . CYS A 1 331 ? 11.048 -27.313 20.572 1.00 94.81 331 CYS A C 1
ATOM 2472 O O . CYS A 1 331 ? 10.070 -27.583 21.270 1.00 94.81 331 CYS A O 1
ATOM 2474 N N . GLN A 1 332 ? 12.283 -27.297 21.082 1.00 93.19 332 GLN A N 1
ATOM 2475 C CA . GLN A 1 332 ? 12.569 -27.637 22.473 1.00 93.19 332 GLN A CA 1
ATOM 2476 C C . GLN A 1 332 ? 11.915 -26.663 23.467 1.00 93.19 332 GLN A C 1
ATOM 2478 O O . GLN A 1 332 ? 11.439 -27.090 24.520 1.00 93.19 332 GLN A O 1
ATOM 2483 N N . VAL A 1 333 ? 11.834 -25.370 23.132 1.00 91.00 333 VAL A N 1
ATOM 2484 C CA . VAL A 1 333 ? 11.181 -24.352 23.975 1.00 91.00 333 VAL A CA 1
ATOM 2485 C C . VAL A 1 333 ? 9.671 -24.571 24.061 1.00 91.00 333 VAL A C 1
ATOM 2487 O O . VAL A 1 333 ? 9.089 -24.347 25.121 1.00 91.00 333 VAL A O 1
ATOM 2490 N N . VAL A 1 334 ? 9.040 -25.068 22.993 1.00 91.00 334 VAL A N 1
ATOM 2491 C CA . VAL A 1 334 ? 7.617 -25.460 23.001 1.00 91.00 334 VAL A CA 1
ATOM 2492 C C . VAL A 1 334 ? 7.385 -26.900 23.484 1.00 91.00 334 VAL A C 1
ATOM 2494 O O . VAL A 1 334 ? 6.260 -27.395 23.425 1.00 91.00 334 VAL A O 1
ATOM 2497 N N . GLY A 1 335 ? 8.425 -27.574 23.994 1.00 88.50 335 GLY A N 1
ATOM 2498 C CA . GLY A 1 335 ? 8.340 -28.924 24.563 1.00 88.50 335 GLY A CA 1
ATOM 2499 C C . GLY A 1 335 ? 8.149 -30.033 23.525 1.00 88.50 335 GLY A C 1
ATOM 2500 O O . GLY A 1 335 ? 7.510 -31.044 23.815 1.00 88.50 335 GLY A O 1
ATOM 2501 N N . ARG A 1 336 ? 8.659 -29.832 22.308 1.00 91.88 336 ARG A N 1
ATOM 2502 C CA . ARG A 1 336 ? 8.474 -30.697 21.135 1.00 91.88 336 ARG A CA 1
ATOM 2503 C C . ARG A 1 336 ? 9.812 -31.012 20.457 1.00 91.88 336 ARG A C 1
ATOM 2505 O O . ARG A 1 336 ? 10.831 -30.389 20.750 1.00 91.88 336 ARG A O 1
ATOM 2512 N N . SER A 1 337 ? 9.802 -31.968 19.534 1.00 93.81 337 SER A N 1
ATOM 2513 C CA . SER A 1 337 ? 10.950 -32.338 18.700 1.00 93.81 337 SER A CA 1
ATOM 2514 C C . SER A 1 337 ? 10.782 -31.802 17.284 1.00 93.81 337 SER A C 1
ATOM 2516 O O . SER A 1 337 ? 9.691 -31.875 16.726 1.00 93.81 337 SER A O 1
ATOM 2518 N N . CYS A 1 338 ? 11.856 -31.275 16.695 1.00 95.06 338 CYS A N 1
ATOM 2519 C CA . CYS A 1 338 ? 11.825 -30.809 15.311 1.00 95.06 338 CYS A CA 1
ATOM 2520 C C . CYS A 1 338 ? 11.696 -31.995 14.350 1.00 95.06 338 CYS A C 1
ATOM 2522 O O . CYS A 1 338 ? 12.483 -32.940 14.414 1.00 95.06 338 CYS A O 1
ATOM 2524 N N . THR A 1 339 ? 10.701 -31.938 13.468 1.00 94.62 339 THR A N 1
ATOM 2525 C CA . THR A 1 339 ? 10.464 -32.930 12.406 1.00 94.62 339 THR A CA 1
ATOM 2526 C C . THR A 1 339 ? 10.738 -32.378 11.019 1.00 94.62 339 THR A C 1
ATOM 2528 O O . THR A 1 339 ? 10.911 -33.152 10.082 1.00 94.62 339 THR A O 1
ATOM 2531 N N . GLY A 1 340 ? 10.820 -31.057 10.886 1.00 94.25 340 GLY A N 1
ATOM 2532 C CA . GLY A 1 340 ? 11.208 -30.417 9.644 1.00 94.25 340 GLY A CA 1
ATOM 2533 C C . GLY A 1 340 ? 11.565 -28.954 9.845 1.00 94.25 340 GLY A C 1
ATOM 2534 O O . GLY A 1 340 ? 11.098 -28.300 10.781 1.00 94.25 340 GLY A O 1
ATOM 2535 N N . ALA A 1 341 ? 12.429 -28.460 8.971 1.00 95.81 341 ALA A N 1
ATOM 2536 C CA . ALA A 1 341 ? 12.919 -27.098 8.998 1.00 95.81 341 ALA A CA 1
ATOM 2537 C C . ALA A 1 341 ? 13.090 -26.604 7.561 1.00 95.81 341 ALA A C 1
ATOM 2539 O O . ALA A 1 341 ? 13.591 -27.327 6.696 1.00 95.81 341 ALA A O 1
ATOM 2540 N N . TRP A 1 342 ? 12.680 -25.368 7.305 1.00 96.00 342 TRP A N 1
ATOM 2541 C CA . TRP A 1 342 ? 12.802 -24.740 5.996 1.00 96.00 342 TRP A CA 1
ATOM 2542 C C . TRP A 1 342 ? 13.180 -23.283 6.161 1.00 96.00 342 TRP A C 1
ATOM 2544 O O . TRP A 1 342 ? 12.656 -22.595 7.035 1.00 96.00 342 TRP A O 1
ATOM 2554 N N . GLU A 1 343 ? 14.041 -22.815 5.267 1.00 90.94 343 GLU A N 1
ATOM 2555 C CA . GLU A 1 343 ? 14.144 -21.384 5.054 1.00 90.94 343 GLU A CA 1
ATOM 2556 C C . GLU A 1 343 ? 12.886 -20.912 4.329 1.00 90.94 343 GLU A C 1
ATOM 2558 O O . GLU A 1 343 ? 12.332 -21.602 3.463 1.00 90.94 343 GLU A O 1
ATOM 2563 N N . GLU A 1 344 ? 12.440 -19.736 4.713 1.00 85.19 344 GLU A N 1
ATOM 2564 C CA . GLU A 1 344 ? 11.216 -19.094 4.267 1.00 85.19 344 GLU A CA 1
ATOM 2565 C C . GLU A 1 344 ? 11.493 -18.112 3.106 1.00 85.19 344 GLU A C 1
ATOM 2567 O O . GLU A 1 344 ? 12.642 -17.913 2.706 1.00 85.19 344 GLU A O 1
ATOM 2572 N N . ARG A 1 345 ? 10.453 -17.530 2.502 1.00 76.69 345 ARG A N 1
ATOM 2573 C CA . ARG A 1 345 ? 10.601 -16.441 1.525 1.00 76.69 345 ARG A CA 1
ATOM 2574 C C . ARG A 1 345 ? 9.804 -15.215 1.962 1.00 76.69 345 ARG A C 1
ATOM 2576 O O . ARG A 1 345 ? 8.612 -15.148 1.661 1.00 76.69 345 ARG A O 1
ATOM 2583 N N . GLY A 1 346 ? 10.505 -14.209 2.475 1.00 72.56 346 GLY A N 1
ATOM 2584 C CA . GLY A 1 346 ? 9.984 -12.855 2.638 1.00 72.56 346 GLY A CA 1
ATOM 2585 C C . GLY A 1 346 ? 8.975 -12.725 3.773 1.00 72.56 346 GLY A C 1
ATOM 2586 O O . GLY A 1 346 ? 7.892 -12.200 3.533 1.00 72.56 346 GLY A O 1
ATOM 2587 N N . ASP A 1 347 ? 9.322 -13.213 4.962 1.00 78.31 347 ASP A N 1
ATOM 2588 C CA . ASP A 1 347 ? 8.456 -13.279 6.143 1.00 78.31 347 ASP A CA 1
ATOM 2589 C C . ASP A 1 347 ? 7.119 -14.016 5.859 1.00 78.31 347 ASP A C 1
ATOM 2591 O O . ASP A 1 347 ? 6.053 -13.669 6.379 1.00 78.31 347 ASP A O 1
ATOM 2595 N N . THR A 1 348 ? 7.137 -15.039 4.992 1.00 83.44 348 THR A N 1
ATOM 2596 C CA . THR A 1 348 ? 5.953 -15.832 4.618 1.00 83.44 348 THR A CA 1
ATOM 2597 C C . THR A 1 348 ? 6.111 -17.320 4.912 1.00 83.44 348 THR A C 1
ATOM 2599 O O . THR A 1 348 ? 7.189 -17.865 5.095 1.00 83.44 348 THR A O 1
ATOM 2602 N N . CYS A 1 349 ? 5.005 -18.059 4.842 1.00 89.31 349 CYS A N 1
ATOM 2603 C CA . CYS A 1 349 ? 5.016 -19.521 4.939 1.00 89.31 349 CYS A CA 1
ATOM 2604 C C . CYS A 1 349 ? 5.473 -20.244 3.657 1.00 89.31 349 CYS A C 1
ATOM 2606 O O . CYS A 1 349 ? 5.243 -21.447 3.500 1.00 89.31 349 CYS A O 1
ATOM 2608 N N . SER A 1 350 ? 6.089 -19.526 2.716 1.00 86.38 350 SER A N 1
ATOM 2609 C CA . SER A 1 350 ? 6.549 -20.084 1.447 1.00 86.38 350 SER A CA 1
ATOM 2610 C C . SER A 1 350 ? 7.963 -20.630 1.585 1.00 86.38 350 SER A C 1
ATOM 2612 O O . SER A 1 350 ? 8.903 -19.892 1.846 1.00 86.38 350 SER A O 1
ATOM 2614 N N . ILE A 1 351 ? 8.141 -21.925 1.339 1.00 88.06 351 ILE A N 1
ATOM 2615 C CA . ILE A 1 351 ? 9.453 -22.572 1.446 1.00 88.06 351 ILE A CA 1
ATOM 2616 C C . ILE A 1 351 ? 10.417 -22.018 0.378 1.00 88.06 351 ILE A C 1
ATOM 2618 O O . ILE A 1 351 ? 10.173 -22.130 -0.830 1.00 88.06 351 ILE A O 1
ATOM 2622 N N . ALA A 1 352 ? 11.550 -21.457 0.807 1.00 78.50 352 ALA A N 1
ATOM 2623 C CA . ALA A 1 352 ? 12.690 -21.164 -0.057 1.00 78.50 352 ALA A CA 1
ATOM 2624 C C . ALA A 1 352 ? 13.449 -22.438 -0.408 1.00 78.50 352 ALA A C 1
ATOM 2626 O O . ALA A 1 352 ? 13.590 -22.758 -1.593 1.00 78.50 352 ALA A O 1
ATOM 2627 N N . TYR A 1 353 ? 13.920 -23.142 0.620 1.00 83.56 353 TYR A N 1
ATOM 2628 C CA . TYR A 1 353 ? 14.597 -24.430 0.527 1.00 83.56 353 TYR A CA 1
ATOM 2629 C C . TYR A 1 353 ? 14.505 -25.187 1.860 1.00 83.56 353 TYR A C 1
ATOM 2631 O O . TYR A 1 353 ? 14.299 -24.603 2.920 1.00 83.56 353 TYR A O 1
ATOM 2639 N N . GLU A 1 354 ? 14.648 -26.509 1.795 1.00 91.00 354 GLU A N 1
ATOM 2640 C CA . GLU A 1 354 ? 14.658 -27.391 2.965 1.00 91.00 354 GLU A CA 1
ATOM 2641 C C . GLU A 1 354 ? 16.018 -27.379 3.669 1.00 91.00 354 GLU A C 1
ATOM 2643 O O . GLU A 1 354 ? 17.067 -27.355 3.019 1.00 91.00 354 GLU A O 1
ATOM 2648 N N . MET A 1 355 ? 15.996 -27.407 5.001 1.00 90.19 355 MET A N 1
ATOM 2649 C CA . MET A 1 355 ? 17.184 -27.380 5.852 1.00 90.19 355 MET A CA 1
ATOM 2650 C C . MET A 1 355 ? 17.099 -28.434 6.962 1.00 90.19 355 MET A C 1
ATOM 2652 O O . MET A 1 355 ? 16.039 -28.971 7.276 1.00 90.19 355 MET A O 1
ATOM 2656 N N . GLY A 1 356 ? 18.239 -28.747 7.580 1.00 91.56 356 GLY A N 1
ATOM 2657 C CA . GLY A 1 356 ? 18.265 -29.640 8.740 1.00 91.56 356 GLY A CA 1
ATOM 2658 C C . GLY A 1 356 ? 17.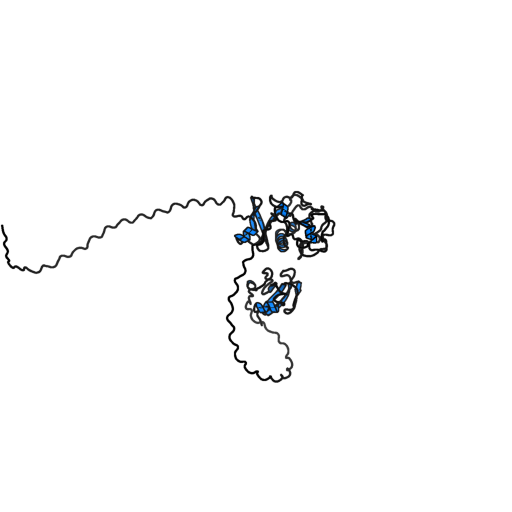748 -28.957 10.012 1.00 91.56 356 GLY A C 1
ATOM 2659 O O . GLY A 1 356 ? 17.990 -27.774 10.221 1.00 91.56 356 GLY A O 1
ATOM 2660 N N . CYS A 1 357 ? 17.120 -29.708 10.920 1.00 95.38 357 CYS A N 1
ATOM 2661 C CA . CYS A 1 357 ? 16.602 -29.174 12.191 1.00 95.38 357 CYS A CA 1
ATOM 2662 C C . CYS A 1 357 ? 17.661 -28.499 13.091 1.00 95.38 357 CYS A C 1
ATOM 2664 O O . CYS A 1 357 ? 17.340 -27.564 13.823 1.00 95.38 357 CYS A O 1
ATOM 2666 N N . GLU A 1 358 ? 18.922 -28.936 13.008 1.00 93.69 358 GLU A N 1
ATOM 2667 C CA . GLU A 1 358 ? 20.065 -28.345 13.729 1.00 93.69 358 GLU A CA 1
ATOM 2668 C C . GLU A 1 358 ? 20.798 -27.255 12.932 1.00 93.69 358 GLU A C 1
ATOM 2670 O O . GLU A 1 358 ? 21.768 -26.670 13.416 1.00 93.69 358 GLU A O 1
ATOM 2675 N N . GLN A 1 359 ? 20.393 -27.008 11.686 1.00 88.88 359 GLN A N 1
ATOM 2676 C CA . GLN A 1 359 ? 21.070 -26.051 10.826 1.00 88.88 359 GLN A CA 1
ATOM 2677 C C . GLN A 1 359 ? 20.809 -24.631 11.331 1.00 88.88 359 GLN A C 1
ATOM 2679 O O . GLN A 1 359 ? 19.674 -24.246 11.602 1.00 88.88 359 GLN A O 1
ATOM 2684 N N . THR A 1 360 ? 21.884 -23.857 11.460 1.00 86.44 360 THR A N 1
ATOM 2685 C CA . THR A 1 360 ? 21.816 -22.452 11.858 1.00 86.44 360 THR A CA 1
ATOM 2686 C C . THR A 1 360 ? 21.758 -21.562 10.633 1.00 86.44 360 THR A C 1
ATOM 2688 O O . THR A 1 360 ? 22.501 -21.796 9.675 1.00 86.44 360 THR A O 1
ATOM 2691 N N . LEU A 1 361 ? 20.952 -20.509 10.694 1.00 80.00 361 LEU A N 1
ATOM 2692 C CA . LEU A 1 361 ? 20.878 -19.490 9.656 1.00 80.00 361 LEU A CA 1
ATOM 2693 C C . LEU A 1 361 ? 21.208 -18.113 10.224 1.00 80.00 361 LEU A C 1
ATOM 2695 O O . LEU A 1 361 ? 21.144 -17.885 11.430 1.00 80.00 361 LEU A O 1
ATOM 2699 N N . SER A 1 362 ? 21.607 -17.215 9.325 1.00 75.31 362 SER A N 1
ATOM 2700 C CA . SER A 1 362 ? 21.752 -15.788 9.623 1.00 75.31 362 SER A CA 1
ATOM 2701 C C . SER A 1 362 ? 20.473 -15.007 9.293 1.00 75.31 362 SER A C 1
ATOM 2703 O O . SER A 1 362 ? 20.492 -13.781 9.395 1.00 75.31 362 SER A O 1
ATOM 2705 N N . SER A 1 363 ? 19.411 -15.689 8.847 1.00 74.94 363 SER A N 1
ATOM 2706 C CA . SER A 1 363 ? 18.086 -15.108 8.644 1.00 74.94 363 SER A CA 1
ATOM 2707 C C . SER A 1 363 ? 17.410 -14.843 9.987 1.00 74.94 363 SER A C 1
ATOM 2709 O O . SER A 1 363 ? 17.632 -15.545 10.979 1.00 74.94 363 SER A O 1
ATOM 2711 N N . SER A 1 364 ? 16.606 -13.783 10.023 1.00 83.38 364 SER A N 1
ATOM 2712 C CA . SER A 1 364 ? 15.836 -13.376 11.200 1.00 83.38 364 SER A CA 1
ATOM 2713 C C . SER A 1 364 ? 14.775 -14.395 11.602 1.00 83.38 364 SER A C 1
ATOM 2715 O O . SER A 1 364 ? 14.317 -14.376 12.747 1.00 83.38 364 SER A O 1
ATOM 2717 N N . ASP A 1 365 ? 14.405 -15.282 10.688 1.00 86.38 365 ASP A N 1
ATOM 2718 C CA . ASP A 1 365 ? 13.269 -16.174 10.777 1.00 86.38 365 ASP A CA 1
ATOM 2719 C C . ASP A 1 365 ? 13.481 -17.475 9.984 1.00 86.38 365 ASP A C 1
ATOM 2721 O O . ASP A 1 365 ? 14.375 -17.583 9.149 1.00 86.38 365 ASP A O 1
ATOM 2725 N N . ALA A 1 366 ? 12.700 -18.503 10.317 1.00 93.12 366 ALA A N 1
ATOM 2726 C CA . ALA A 1 366 ? 12.677 -19.780 9.602 1.00 93.12 366 ALA A CA 1
ATOM 2727 C C . ALA A 1 366 ? 11.355 -20.517 9.858 1.00 93.12 366 ALA A C 1
ATOM 2729 O O . ALA A 1 366 ? 10.731 -20.356 10.911 1.00 93.12 366 ALA A O 1
ATOM 2730 N N . ILE A 1 367 ? 10.931 -21.378 8.932 1.00 96.19 367 ILE A N 1
ATOM 2731 C CA . ILE A 1 367 ? 9.754 -22.235 9.122 1.00 96.19 367 ILE A CA 1
ATOM 2732 C C . ILE A 1 367 ? 10.183 -23.492 9.876 1.00 96.19 367 ILE A C 1
ATOM 2734 O O . ILE A 1 367 ? 10.971 -24.295 9.370 1.00 96.19 367 ILE A O 1
ATOM 2738 N N . CYS A 1 368 ? 9.611 -23.707 11.058 1.00 96.25 368 CYS A N 1
ATOM 2739 C CA . CYS A 1 368 ? 9.893 -24.880 11.879 1.00 96.25 368 CYS A CA 1
ATOM 2740 C C . CYS A 1 368 ? 8.633 -25.726 12.074 1.00 96.25 368 CYS A C 1
ATOM 2742 O O . CYS A 1 368 ? 7.576 -25.214 12.453 1.00 96.25 368 CYS A O 1
ATOM 2744 N N . GLU A 1 369 ? 8.762 -27.033 11.847 1.00 95.81 369 GLU A N 1
ATOM 2745 C CA . GLU A 1 369 ? 7.732 -28.030 12.132 1.00 95.81 369 GLU A CA 1
ATOM 2746 C C . GLU A 1 369 ? 8.141 -28.887 13.330 1.00 95.81 369 GLU A C 1
ATOM 2748 O O . GLU A 1 369 ? 9.229 -29.471 13.349 1.00 95.81 369 GLU A O 1
ATOM 2753 N N . CYS A 1 370 ? 7.267 -28.953 14.337 1.00 94.69 370 CYS A N 1
ATOM 2754 C CA . CYS A 1 370 ? 7.552 -29.603 15.613 1.00 94.69 370 CYS A CA 1
ATOM 2755 C C . CYS A 1 370 ? 6.496 -30.657 15.968 1.00 94.69 370 CYS A C 1
ATOM 2757 O O . CYS A 1 370 ? 5.318 -30.341 16.133 1.00 94.69 370 CYS A O 1
ATOM 2759 N N . ALA A 1 371 ? 6.917 -31.887 16.239 1.00 89.62 371 ALA A N 1
ATOM 2760 C CA . ALA A 1 371 ? 6.047 -32.967 16.698 1.00 89.62 371 ALA A CA 1
ATOM 2761 C C . ALA A 1 371 ? 6.297 -33.327 18.170 1.00 89.62 371 ALA A C 1
ATOM 2763 O O . ALA A 1 371 ? 7.228 -32.837 18.806 1.00 89.62 371 ALA A O 1
ATOM 2764 N N . LEU A 1 372 ? 5.449 -34.184 18.744 1.00 83.62 372 LEU A N 1
ATOM 2765 C CA . LEU A 1 372 ? 5.745 -34.757 20.060 1.00 83.62 372 LEU A CA 1
ATOM 2766 C C . LEU A 1 372 ? 7.099 -35.493 20.018 1.00 83.62 372 LEU A C 1
ATOM 2768 O O . LEU A 1 372 ? 7.405 -36.111 18.998 1.00 83.62 372 LEU A O 1
ATOM 2772 N N . PRO A 1 373 ? 7.906 -35.436 21.091 1.00 73.75 373 PRO A N 1
ATOM 2773 C CA . PRO A 1 373 ? 9.129 -36.227 21.166 1.00 73.75 373 PRO A CA 1
ATOM 2774 C C . PRO A 1 373 ? 8.792 -37.723 21.098 1.00 73.75 373 PRO A C 1
ATOM 2776 O O . PRO A 1 373 ? 7.904 -38.160 21.832 1.00 73.75 373 PRO A O 1
ATOM 2779 N N . GLU A 1 374 ? 9.463 -38.476 20.217 1.00 59.41 374 GLU A N 1
ATOM 2780 C CA . GLU A 1 374 ? 9.368 -39.950 20.172 1.00 59.41 374 GLU A CA 1
ATOM 2781 C C . GLU A 1 374 ? 9.912 -40.622 21.438 1.00 59.41 374 GLU A C 1
ATOM 2783 O O . GLU A 1 374 ? 10.935 -40.141 21.987 1.00 59.41 374 GLU A O 1
#

Radius of gyration: 41.37 Å; chains: 1; bounding box: 110×76×132 Å

pLDDT: mean 84.56, std 14.06, range [40.47, 98.5]